Protein AF-0000000079577620 (afdb_homodimer)

Nearest PDB structures (foldseek):
  7bgn-assembly3_E  TM=6.913E-01  e=7.776E-02  Medicago truncatula
  2yxh-assembly1_B  TM=6.209E-01  e=1.239E-01  Thermotoga maritima MSB8
  7bgn-assembly2_D  TM=6.955E-01  e=3.967E-01  Medicago truncatula
  4mu6-assembly1_A  TM=2.766E-01  e=3.839E+00  Legionella pneumophila subsp. pneumophila str. Philadelphia 1
  7bgn-assembly3_E  TM=6.914E-01  e=6.878E-02  Medicago truncatula

Solvent-accessible surface area (backbone atoms only — not comparable to full-atom values): 11093 Å² total; per-residue (Å²): 85,51,69,69,56,52,49,48,56,50,46,56,36,57,64,19,50,43,62,86,70,51,44,68,44,51,29,29,49,50,27,28,53,27,23,45,54,32,35,53,46,34,68,90,28,74,82,64,55,58,64,68,58,38,40,45,24,49,22,48,28,52,52,34,48,50,53,39,29,58,71,68,71,53,53,70,54,59,34,34,54,54,41,48,54,52,47,48,68,52,44,39,50,93,62,28,46,68,48,90,62,52,61,92,67,95,86,51,69,68,58,53,48,49,54,50,46,56,35,57,66,19,50,42,62,85,71,52,45,68,45,50,29,32,49,51,26,28,52,27,24,47,54,31,34,53,48,32,69,89,28,72,83,64,54,57,63,68,58,38,41,44,23,50,22,47,28,52,51,34,49,50,52,38,30,58,68,68,70,52,55,68,54,60,37,34,54,54,40,47,54,52,49,47,68,53,46,39,51,92,62,29,44,68,48,88,63,50,60,91,67,94

Radius of gyration: 17.23 Å; Cα contacts (8 Å, |Δi|>4): 239; chains: 2; bounding box: 37×49×38 Å

Foldseek 3Di:
DDPVVLVVLVVVCVVVVVLVVDDLVSLVVQLVVLVVQLVVQCVPHVVDGDVVSNVVSVVSNVSSVSSNCVNVVHDPVVVVVVVVVVVCVLQPCVRPPPHPDGSVVD/DDPVVLVVLVVVCVVVVVVVVDDLVSLVVQLVVLVVQLVVQPVPHVVDGDVVSNVVSVVSNVSSVSSNCVNVVHDPVVVVVVVVVVVCVLQPCVRCPPHPDGSVVD

Secondary structure (DSSP, 8-state):
--HHHHHHHHHHHHHTT-GGG--HHHHHHHHHHHHHHHHHTTSS-SSS--HHHHHHHHHHHHHHHHHHHHHTT--HHHHHHHHHHHHHHHS-HHHHTT----GGG-/--HHHHHHHHHHHHHTT-GGG--HHHHHHHHHHHHHHHHHTTSS-SSS--HHHHHHHHHHHHHHHHHHHHHHT--HHHHHHHHHHHHHHHS-HHHHTT----GGG-

pLDDT: mean 97.3, std 2.42, range [87.12, 98.94]

Sequence (212 aa):
MKYETIDRIRKFTEDRNWDQFHSPANLAKSIVIEAAELLECFQWSDEEYDLQHVKEELADVLVYSQNLLDKLELDADEIINMKMSQNEAKYPVDKAKGSAAKYDQLMKYETIDRIRKFTEDRNWDQFHSPANLAKSIVIEAAELLECFQWSDEEYDLQHVKEELADVLVYSQNLLDKLELDADEIINMKMSQNEAKYPVDKAKGSAAKYDQL

InterPro domains:
  IPR025984 dCTP pyrophosphatase 1 [PF12643] (30-106)
  IPR025984 dCTP pyrophosphatase 1 [PIRSF029826] (5-105)
  IPR025984 dCTP pyrophosphatase 1 [cd11537] (6-87)
  IPR052555 dCTP Pyrophosphatase [PTHR46523] (7-105)

Organism: NCBI:txid418240

Structure (mmCIF, N/CA/C/O backbone):
data_AF-0000000079577620-model_v1
#
loop_
_entity.id
_entity.type
_entity.pdbx_description
1 polymer 'Nucleotide pyrophosphohydrolase'
#
loop_
_atom_site.group_PDB
_atom_site.id
_atom_site.type_symbol
_atom_site.label_atom_id
_atom_site.label_alt_id
_atom_site.label_comp_id
_atom_site.label_asym_id
_atom_site.label_entity_id
_atom_site.label_seq_id
_atom_site.pdbx_PDB_ins_code
_atom_site.Cartn_x
_atom_site.Cartn_y
_atom_site.Cartn_z
_atom_site.occupancy
_atom_site.B_iso_or_equiv
_atom_site.auth_seq_id
_atom_site.auth_comp_id
_atom_site.auth_asym_id
_atom_site.auth_atom_id
_atom_site.pdbx_PDB_model_num
ATOM 1 N N . MET A 1 1 ? -3.496 5.012 -11.039 1 91.62 1 MET A N 1
ATOM 2 C CA . MET A 1 1 ? -4.113 6.172 -10.398 1 91.62 1 MET A CA 1
ATOM 3 C C . MET A 1 1 ? -4.082 7.383 -11.328 1 91.62 1 MET A C 1
ATOM 5 O O . MET A 1 1 ? -3.051 7.68 -11.93 1 91.62 1 MET A O 1
ATOM 9 N N . LYS A 1 2 ? -5.195 8.008 -11.359 1 94.75 2 LYS A N 1
ATOM 10 C CA . LYS A 1 2 ? -5.324 9.203 -12.195 1 94.75 2 LYS A CA 1
ATOM 11 C C . LYS A 1 2 ? -4.633 10.398 -11.547 1 94.75 2 LYS A C 1
ATOM 13 O O . LYS A 1 2 ? -4.492 10.461 -10.328 1 94.75 2 LYS A O 1
ATOM 18 N N . TYR A 1 3 ? -4.172 11.289 -12.477 1 95.88 3 TYR A N 1
ATOM 19 C CA . TYR A 1 3 ? -3.5 12.492 -12.008 1 95.88 3 TYR A CA 1
ATOM 20 C C . TYR A 1 3 ? -4.395 13.281 -11.055 1 95.88 3 TYR A C 1
ATOM 22 O O . TYR A 1 3 ? -3.922 13.828 -10.062 1 95.88 3 TYR A O 1
ATOM 30 N N . GLU A 1 4 ? -5.676 13.375 -11.391 1 97.5 4 GLU A N 1
ATOM 31 C CA . GLU A 1 4 ? -6.625 14.125 -10.578 1 97.5 4 GLU A CA 1
ATOM 32 C C . GLU A 1 4 ? -6.703 13.562 -9.164 1 97.5 4 GLU A C 1
ATOM 34 O O . GLU A 1 4 ? -6.805 14.312 -8.188 1 97.5 4 GLU A O 1
ATOM 39 N N . THR A 1 5 ? -6.711 12.258 -9.023 1 98.31 5 THR A N 1
ATOM 40 C CA . THR A 1 5 ? -6.75 11.602 -7.719 1 98.31 5 THR A CA 1
ATOM 41 C C . THR A 1 5 ? -5.48 11.891 -6.926 1 98.31 5 THR A C 1
ATOM 43 O O . THR A 1 5 ? -5.543 12.203 -5.738 1 98.31 5 THR A O 1
ATOM 46 N N . ILE A 1 6 ? -4.301 11.836 -7.598 1 98.31 6 ILE A N 1
ATOM 47 C CA . ILE A 1 6 ? -3.021 12.125 -6.961 1 98.31 6 ILE A CA 1
ATOM 48 C C . ILE A 1 6 ? -3 13.586 -6.496 1 98.31 6 ILE A C 1
ATOM 50 O O . ILE A 1 6 ? -2.559 13.875 -5.383 1 98.31 6 ILE A O 1
ATOM 54 N N . ASP A 1 7 ? -3.488 14.461 -7.34 1 98.38 7 ASP A N 1
ATOM 55 C CA . ASP A 1 7 ? -3.533 15.875 -6.996 1 98.38 7 ASP A CA 1
ATOM 56 C C . ASP A 1 7 ? -4.422 16.125 -5.781 1 98.38 7 ASP A C 1
ATOM 58 O O . ASP A 1 7 ? -4.148 17.016 -4.977 1 98.38 7 ASP A O 1
ATOM 62 N N . ARG A 1 8 ? -5.492 15.359 -5.719 1 98.62 8 ARG A N 1
ATOM 63 C CA . ARG A 1 8 ? -6.379 15.5 -4.57 1 98.62 8 ARG A CA 1
ATOM 64 C C . ARG A 1 8 ? -5.668 15.102 -3.281 1 98.62 8 ARG A C 1
ATOM 66 O O . ARG A 1 8 ? -5.812 15.766 -2.256 1 98.62 8 ARG A O 1
ATOM 73 N N . ILE A 1 9 ? -4.926 14.047 -3.309 1 98.62 9 ILE A N 1
ATOM 74 C CA . ILE A 1 9 ? -4.148 13.609 -2.158 1 98.62 9 ILE A CA 1
ATOM 75 C C . ILE A 1 9 ? -3.154 14.695 -1.762 1 98.62 9 ILE A C 1
ATOM 77 O O . ILE A 1 9 ? -3.045 15.047 -0.584 1 98.62 9 ILE A O 1
ATOM 81 N N . ARG A 1 10 ? -2.451 15.242 -2.764 1 98.5 10 ARG A N 1
ATOM 82 C CA . ARG A 1 10 ? -1.443 16.266 -2.52 1 98.5 10 ARG A CA 1
ATOM 83 C C . ARG A 1 10 ? -2.076 17.531 -1.952 1 98.5 10 ARG A C 1
ATOM 85 O O . ARG A 1 10 ? -1.537 18.141 -1.024 1 98.5 10 ARG A O 1
ATOM 92 N N . LYS A 1 11 ? -3.188 17.906 -2.539 1 98.38 11 LYS A N 1
ATOM 93 C CA . LYS A 1 11 ? -3.889 19.094 -2.078 1 98.38 11 LYS A CA 1
ATOM 94 C C . LYS A 1 11 ? -4.363 18.938 -0.637 1 98.38 11 LYS A C 1
ATOM 96 O O . LYS A 1 11 ? -4.34 19.891 0.141 1 98.38 11 LYS A O 1
ATOM 101 N N . PHE A 1 12 ? -4.867 17.75 -0.282 1 98.38 12 PHE A N 1
ATOM 102 C CA . PHE A 1 12 ? -5.277 17.453 1.083 1 98.38 12 PHE A CA 1
ATOM 103 C C . PHE A 1 12 ? -4.137 17.703 2.061 1 98.38 12 PHE A C 1
ATOM 105 O O . PHE A 1 12 ? -4.328 18.359 3.086 1 98.38 12 PHE A O 1
ATOM 112 N N . THR A 1 13 ? -2.955 17.219 1.767 1 97.75 13 THR A N 1
ATOM 113 C CA . THR A 1 13 ? -1.762 17.391 2.588 1 97.75 13 THR A CA 1
ATOM 114 C C . THR A 1 13 ? -1.349 18.859 2.645 1 97.75 13 THR A C 1
ATOM 116 O O . THR A 1 13 ? -1.028 19.375 3.715 1 97.75 13 THR A O 1
ATOM 119 N N . GLU A 1 14 ? -1.381 19.484 1.445 1 98 14 GLU A N 1
ATOM 120 C CA . GLU A 1 14 ? -0.966 20.875 1.332 1 98 14 GLU A CA 1
ATOM 121 C C . GLU A 1 14 ? -1.885 21.797 2.135 1 98 14 GLU A C 1
ATOM 123 O O . GLU A 1 14 ? -1.413 22.641 2.9 1 98 14 GLU A O 1
ATOM 128 N N . ASP A 1 15 ? -3.178 21.625 1.993 1 98.12 15 ASP A N 1
ATOM 129 C CA . ASP A 1 15 ? -4.164 22.484 2.641 1 98.12 15 ASP A CA 1
ATOM 130 C C . ASP A 1 15 ? -4.043 22.406 4.16 1 98.12 15 ASP A C 1
ATOM 132 O O . ASP A 1 15 ? -4.328 23.391 4.859 1 98.12 15 ASP A O 1
ATOM 136 N N . ARG A 1 16 ? -3.562 21.344 4.645 1 97.75 16 ARG A N 1
ATOM 137 C CA . ARG A 1 16 ? -3.527 21.141 6.09 1 97.75 16 ARG A CA 1
ATOM 138 C C . ARG A 1 16 ? -2.105 21.266 6.629 1 97.75 16 ARG A C 1
ATOM 140 O O . ARG A 1 16 ? -1.859 21 7.809 1 97.75 16 ARG A O 1
ATOM 147 N N . ASN A 1 17 ? -1.155 21.609 5.746 1 97.38 17 ASN A N 1
ATOM 148 C CA . ASN A 1 17 ? 0.254 21.75 6.098 1 97.38 17 ASN A CA 1
ATOM 149 C C . ASN A 1 17 ? 0.783 20.5 6.805 1 97.38 17 ASN A C 1
ATOM 151 O O . ASN A 1 17 ? 1.429 20.609 7.848 1 97.38 17 ASN A O 1
ATOM 155 N N . TRP A 1 18 ? 0.488 19.391 6.266 1 96.44 18 TRP A N 1
ATOM 156 C CA . TRP A 1 18 ? 0.796 18.141 6.93 1 96.44 18 TRP A CA 1
ATOM 157 C C . TRP A 1 18 ? 2.141 17.594 6.461 1 96.44 18 TRP A C 1
ATOM 159 O O . TRP A 1 18 ? 2.697 16.672 7.082 1 96.44 18 TRP A O 1
ATOM 169 N N . ASP A 1 19 ? 2.705 18.141 5.41 1 95.31 19 ASP A N 1
ATOM 170 C CA . ASP A 1 19 ? 3.996 17.688 4.902 1 95.31 19 ASP A CA 1
ATOM 171 C C . ASP A 1 19 ? 5.059 17.734 5.996 1 95.31 19 ASP A C 1
ATOM 173 O O . ASP A 1 19 ? 5.98 16.906 6 1 95.31 19 ASP A O 1
ATOM 177 N N . GLN A 1 20 ? 4.973 18.672 6.867 1 95.06 20 GLN A N 1
ATOM 178 C CA . GLN A 1 20 ? 5.953 18.828 7.938 1 95.06 20 GLN A CA 1
ATOM 179 C C . GLN A 1 20 ? 5.969 17.594 8.852 1 95.06 20 GLN A C 1
ATOM 181 O O . GLN A 1 20 ? 6.961 17.344 9.531 1 95.06 20 GLN A O 1
ATOM 186 N N . PHE A 1 21 ? 4.863 16.781 8.891 1 94.56 21 PHE A N 1
ATOM 187 C CA . PHE A 1 21 ? 4.762 15.586 9.719 1 94.56 21 PHE A CA 1
ATOM 188 C C . PHE A 1 21 ? 5.074 14.336 8.891 1 94.56 21 PHE A C 1
ATOM 190 O O . PHE A 1 21 ? 5.086 13.227 9.422 1 94.56 21 PHE A O 1
ATOM 197 N N . HIS A 1 22 ? 5.367 14.523 7.578 1 95.88 22 HIS A N 1
ATOM 198 C CA . HIS A 1 22 ? 5.52 13.398 6.66 1 95.88 22 HIS A CA 1
ATOM 199 C C . HIS A 1 22 ? 6.992 13.141 6.352 1 95.88 22 HIS A C 1
ATOM 201 O O . HIS A 1 22 ? 7.43 13.305 5.207 1 95.88 22 HIS A O 1
ATOM 207 N N . SER A 1 23 ? 7.695 12.625 7.398 1 97.56 23 SER A N 1
ATOM 208 C CA . SER A 1 23 ? 9 12.047 7.078 1 97.56 23 SER A CA 1
ATOM 209 C C . SER A 1 23 ? 8.844 10.664 6.449 1 97.56 23 SER A C 1
ATOM 211 O O . SER A 1 23 ? 7.816 10.008 6.621 1 97.56 23 SER A O 1
ATOM 213 N N . PRO A 1 24 ? 9.875 10.234 5.762 1 98.56 24 PRO A N 1
ATOM 214 C CA . PRO A 1 24 ? 9.773 8.891 5.184 1 98.56 24 PRO A CA 1
ATOM 215 C C . PRO A 1 24 ? 9.492 7.812 6.23 1 98.56 24 PRO A C 1
ATOM 217 O O . PRO A 1 24 ? 8.648 6.938 6.016 1 98.56 24 PRO A O 1
ATOM 220 N N . ALA A 1 25 ? 10.133 7.941 7.328 1 98.56 25 ALA A N 1
ATOM 221 C CA . ALA A 1 25 ? 9.93 6.973 8.406 1 98.56 25 ALA A CA 1
ATOM 222 C C . ALA A 1 25 ? 8.508 7.035 8.938 1 98.56 25 ALA A C 1
ATOM 224 O O . ALA A 1 25 ? 7.887 5.996 9.188 1 98.56 25 ALA A O 1
ATOM 225 N N . ASN A 1 26 ? 7.961 8.227 9.109 1 98.44 26 ASN A N 1
ATOM 226 C CA . ASN A 1 26 ? 6.602 8.383 9.609 1 98.44 26 ASN A CA 1
ATOM 227 C C . ASN A 1 26 ? 5.574 7.855 8.609 1 98.44 26 ASN A C 1
ATOM 229 O O . ASN A 1 26 ? 4.566 7.266 9 1 98.44 26 ASN A O 1
ATOM 233 N N . LEU A 1 27 ? 5.832 8.102 7.379 1 98.75 27 LEU A N 1
ATOM 234 C CA . LEU A 1 27 ? 4.93 7.594 6.348 1 98.75 27 LEU A CA 1
ATOM 235 C C . LEU A 1 27 ? 4.969 6.07 6.293 1 98.75 27 LEU A C 1
ATOM 237 O O . LEU A 1 27 ? 3.932 5.426 6.117 1 98.75 27 LEU A O 1
ATOM 241 N N . ALA A 1 28 ? 6.168 5.52 6.477 1 98.88 28 ALA A N 1
ATOM 242 C CA . ALA A 1 28 ? 6.273 4.066 6.551 1 98.88 28 ALA A CA 1
ATOM 243 C C . ALA A 1 28 ? 5.484 3.52 7.738 1 98.88 28 ALA A C 1
ATOM 245 O O . ALA A 1 28 ? 4.828 2.482 7.629 1 98.88 28 ALA A O 1
ATOM 246 N N . LYS A 1 29 ? 5.535 4.172 8.859 1 98.81 29 LYS A N 1
ATOM 247 C CA . LYS A 1 29 ? 4.738 3.793 10.023 1 98.81 29 LYS A CA 1
ATOM 248 C C . LYS A 1 29 ? 3.25 3.812 9.703 1 98.81 29 LYS A C 1
ATOM 250 O O . LYS A 1 29 ? 2.52 2.883 10.055 1 98.81 29 LYS A O 1
ATOM 255 N N . SER A 1 30 ? 2.789 4.879 9.062 1 98.75 30 SER A N 1
ATOM 256 C CA . SER A 1 30 ? 1.383 5.004 8.695 1 98.75 30 SER A CA 1
ATOM 257 C C . SER A 1 30 ? 0.95 3.869 7.777 1 98.75 30 SER A C 1
ATOM 259 O O . SER A 1 30 ? -0.144 3.322 7.93 1 98.75 30 SER A O 1
ATOM 261 N N . ILE A 1 31 ? 1.837 3.531 6.828 1 98.94 31 ILE A N 1
ATOM 262 C CA . ILE A 1 31 ? 1.526 2.461 5.887 1 98.94 31 ILE A CA 1
ATOM 263 C C . ILE A 1 31 ? 1.34 1.147 6.641 1 98.94 31 ILE A C 1
ATOM 265 O O . ILE A 1 31 ? 0.369 0.423 6.406 1 98.94 31 ILE A O 1
ATOM 269 N N . VAL A 1 32 ? 2.207 0.85 7.609 1 98.81 32 VAL A N 1
ATOM 270 C CA . VAL A 1 32 ? 2.111 -0.4 8.359 1 98.81 32 VAL A CA 1
ATOM 271 C C . VAL A 1 32 ? 0.848 -0.395 9.219 1 98.81 32 VAL A C 1
ATOM 273 O O . VAL A 1 32 ? 0.151 -1.407 9.312 1 98.81 32 VAL A O 1
ATOM 276 N N . ILE A 1 33 ? 0.537 0.69 9.805 1 98.81 33 ILE A N 1
ATOM 277 C CA . ILE A 1 33 ? -0.638 0.806 10.656 1 98.81 33 ILE A CA 1
ATOM 278 C C . ILE A 1 33 ? -1.901 0.548 9.844 1 98.81 33 ILE A C 1
ATOM 280 O O . ILE A 1 33 ? -2.748 -0.257 10.234 1 98.81 33 ILE A O 1
ATOM 284 N N . GLU A 1 34 ? -2.027 1.209 8.703 1 98.88 34 GLU A N 1
ATOM 285 C CA . GLU A 1 34 ? -3.211 1.023 7.875 1 98.88 34 GLU A CA 1
ATOM 286 C C . GLU A 1 34 ? -3.268 -0.389 7.297 1 98.88 34 GLU A C 1
ATOM 288 O O . GLU A 1 34 ? -4.352 -0.945 7.109 1 98.88 34 GLU A O 1
ATOM 293 N N . ALA A 1 35 ? -2.088 -0.957 6.945 1 98.94 35 ALA A N 1
ATOM 294 C CA . ALA A 1 35 ? -2.051 -2.344 6.484 1 98.94 35 ALA A CA 1
ATOM 295 C C . ALA A 1 35 ? -2.543 -3.295 7.574 1 98.94 35 A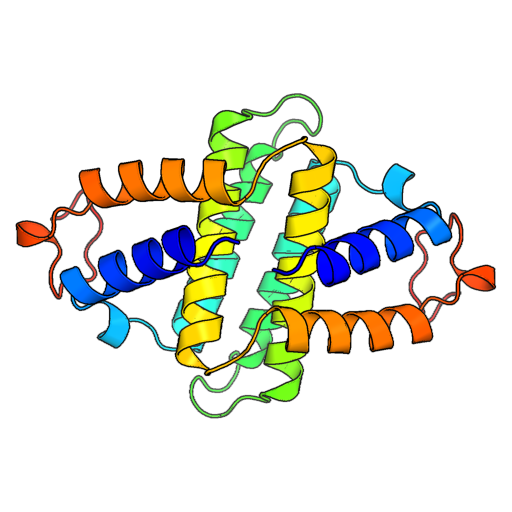LA A C 1
ATOM 297 O O . ALA A 1 35 ? -3.227 -4.277 7.281 1 98.94 35 ALA A O 1
ATOM 298 N N . ALA A 1 36 ? -2.158 -3.01 8.812 1 98.81 36 ALA A N 1
ATOM 299 C CA . ALA A 1 36 ? -2.633 -3.816 9.938 1 98.81 36 ALA A CA 1
ATOM 300 C C . ALA A 1 36 ? -4.145 -3.686 10.102 1 98.81 36 ALA A C 1
ATOM 302 O O . ALA A 1 36 ? -4.828 -4.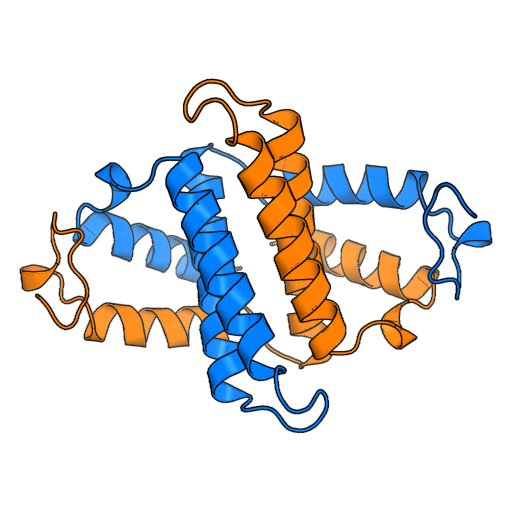664 10.414 1 98.81 36 ALA A O 1
ATOM 303 N N . GLU A 1 37 ? -4.664 -2.441 9.93 1 98.88 37 GLU A N 1
ATOM 304 C CA . GLU A 1 37 ? -6.109 -2.256 9.984 1 98.88 37 GLU A CA 1
ATOM 305 C C . GLU A 1 37 ? -6.809 -3.02 8.859 1 98.88 37 GLU A C 1
ATOM 307 O O . GLU A 1 37 ? -7.898 -3.555 9.055 1 98.88 37 GLU A O 1
ATOM 312 N N . LEU A 1 38 ? -6.215 -3.041 7.691 1 98.88 38 LEU A N 1
ATOM 313 C CA . LEU A 1 38 ? -6.727 -3.842 6.586 1 98.88 38 LEU A CA 1
ATOM 314 C C . LEU A 1 38 ? -6.785 -5.32 6.965 1 98.88 38 LEU A C 1
ATOM 316 O O . LEU A 1 38 ? -7.801 -5.98 6.738 1 98.88 38 LEU A O 1
ATOM 320 N N . LEU A 1 39 ? -5.723 -5.832 7.582 1 98.81 39 LEU A N 1
ATOM 321 C CA . LEU A 1 39 ? -5.668 -7.238 7.977 1 98.81 39 LEU A CA 1
ATOM 322 C C . LEU A 1 39 ? -6.715 -7.547 9.039 1 98.81 39 LEU A C 1
ATOM 324 O O . LEU A 1 39 ? -7.277 -8.648 9.062 1 98.81 39 LEU A O 1
ATOM 328 N N . GLU A 1 40 ? -6.926 -6.598 9.883 1 98.75 40 GLU A N 1
ATOM 329 C CA . GLU A 1 40 ? -7.902 -6.758 10.961 1 98.75 40 GLU A CA 1
ATOM 330 C C . GLU A 1 40 ? -9.281 -7.094 10.398 1 98.75 40 GLU A C 1
ATOM 332 O O . GLU A 1 40 ? -10.07 -7.781 11.055 1 98.75 40 GLU A O 1
ATOM 337 N N . CYS A 1 41 ? -9.617 -6.652 9.188 1 98.5 41 CYS A N 1
ATOM 338 C CA . CYS A 1 41 ? -10.898 -6.926 8.547 1 98.5 41 CYS A CA 1
ATOM 339 C C . CYS A 1 41 ? -11.117 -8.422 8.375 1 98.5 41 CYS A C 1
ATOM 341 O O . CYS A 1 41 ? -12.25 -8.875 8.234 1 98.5 41 CYS A O 1
ATOM 343 N N . PHE A 1 42 ? -9.984 -9.188 8.445 1 98.56 42 PHE A N 1
ATOM 344 C CA . PHE A 1 42 ? -10.047 -10.617 8.203 1 98.56 42 PHE A CA 1
ATOM 345 C C . PHE A 1 42 ? -9.703 -11.398 9.469 1 98.56 42 PHE A C 1
ATOM 347 O O . PHE A 1 42 ? -9.414 -12.594 9.414 1 98.56 42 PHE A O 1
ATOM 354 N N . GLN A 1 43 ? -9.664 -10.719 10.57 1 97.62 43 GLN A N 1
ATOM 355 C CA . GLN A 1 43 ? -9.203 -11.289 11.836 1 97.62 43 GLN A CA 1
ATOM 356 C C . GLN A 1 43 ? -10.031 -12.508 12.219 1 97.62 43 GLN A C 1
ATOM 358 O O . GLN A 1 43 ? -9.484 -13.531 12.648 1 97.62 43 GLN A O 1
ATOM 363 N N . TRP A 1 44 ? -11.383 -12.469 11.984 1 96.69 44 TRP A N 1
ATOM 364 C CA . TRP A 1 44 ? -12.266 -13.5 12.516 1 96.69 44 TRP A CA 1
ATOM 365 C C . TRP A 1 44 ? -12.727 -14.438 11.406 1 96.69 44 TRP A C 1
ATOM 367 O O . TRP A 1 44 ? -13.125 -15.578 11.672 1 96.69 44 TRP A O 1
ATOM 377 N N . SER A 1 45 ? -12.703 -13.992 10.203 1 97.31 45 SER A N 1
ATOM 378 C CA . SER A 1 45 ? -13.078 -14.805 9.047 1 97.31 45 SER A CA 1
ATOM 379 C C . SER A 1 45 ? -12.375 -14.336 7.781 1 97.31 45 SER A C 1
ATOM 381 O O . SER A 1 45 ? -12.336 -13.133 7.496 1 97.31 45 SER A O 1
ATOM 383 N N . ASP A 1 46 ? -11.906 -15.281 7.059 1 96.75 46 ASP A N 1
ATOM 384 C CA . ASP A 1 46 ? -11.281 -14.961 5.781 1 96.75 46 ASP A CA 1
ATOM 385 C C . ASP A 1 46 ? -12.328 -14.766 4.691 1 96.75 46 ASP A C 1
ATOM 387 O O . ASP A 1 46 ? -12.031 -14.203 3.631 1 96.75 46 ASP A O 1
ATOM 391 N N . GLU A 1 47 ? -13.508 -15.203 4.973 1 95 47 GLU A N 1
ATOM 392 C CA . GLU A 1 47 ? -14.531 -15.227 3.934 1 95 47 GLU A CA 1
ATOM 393 C C . GLU A 1 47 ? -15.633 -14.211 4.219 1 95 47 GLU A C 1
ATOM 395 O O . GLU A 1 47 ? -16.297 -13.719 3.297 1 95 47 GLU A O 1
ATOM 400 N N . GLU A 1 48 ? -15.844 -14.016 5.477 1 96.69 48 GLU A N 1
ATOM 401 C CA . GLU A 1 48 ? -16.828 -13.031 5.898 1 96.69 48 GLU A CA 1
ATOM 402 C C . GLU A 1 48 ? -16.172 -11.773 6.449 1 96.69 48 GLU A C 1
ATOM 404 O O . GLU A 1 48 ? -15.727 -11.75 7.602 1 96.69 48 GLU A O 1
ATOM 409 N N . TYR A 1 49 ? -16.062 -10.805 5.645 1 97.31 49 TYR A N 1
ATOM 410 C CA . TYR A 1 49 ? -15.438 -9.555 6.051 1 97.31 49 TYR A CA 1
ATOM 411 C C . TYR A 1 49 ? -16.266 -8.359 5.594 1 97.31 49 TYR A C 1
ATOM 413 O O . TYR A 1 49 ? -17.109 -8.484 4.715 1 97.31 49 TYR A O 1
ATOM 421 N N . ASP A 1 50 ? -16.109 -7.258 6.285 1 97.69 50 ASP A N 1
ATOM 422 C CA . ASP A 1 50 ? -16.75 -5.992 5.93 1 97.69 50 ASP A CA 1
ATOM 423 C C . ASP A 1 50 ? -16.047 -5.336 4.746 1 97.69 50 ASP A C 1
ATOM 425 O O . ASP A 1 50 ? -15.039 -4.641 4.918 1 97.69 50 ASP A O 1
ATOM 429 N N . LEU A 1 51 ? -16.656 -5.449 3.59 1 98.19 51 LEU A N 1
ATOM 430 C CA . LEU A 1 51 ? -16.031 -4.965 2.357 1 98.19 51 LEU A CA 1
ATOM 431 C C . LEU A 1 51 ? -15.812 -3.459 2.418 1 98.19 51 LEU A C 1
ATOM 433 O O . LEU A 1 51 ? -14.812 -2.953 1.89 1 98.19 51 LEU A O 1
ATOM 437 N N . GLN A 1 52 ? -16.734 -2.77 2.994 1 98.56 52 GLN A N 1
ATOM 438 C CA . GLN A 1 52 ? -16.578 -1.323 3.115 1 98.56 52 GLN A CA 1
ATOM 439 C C . GLN A 1 52 ? -15.328 -0.974 3.93 1 98.56 52 GLN A C 1
ATOM 441 O O . GLN A 1 52 ? -14.57 -0.072 3.561 1 98.56 52 GLN A O 1
ATOM 446 N N . HIS A 1 53 ? -15.117 -1.628 4.992 1 98.62 53 HIS A N 1
ATOM 447 C CA . HIS A 1 53 ? -13.938 -1.367 5.816 1 98.62 53 HIS A CA 1
ATOM 448 C C . HIS A 1 53 ? -12.656 -1.764 5.09 1 98.62 53 HIS A C 1
ATOM 450 O O . HIS A 1 53 ? -11.633 -1.093 5.223 1 98.62 53 HIS A O 1
ATOM 456 N N . VAL A 1 54 ? -12.719 -2.824 4.293 1 98.88 54 VAL A N 1
ATOM 457 C CA . VAL A 1 54 ? -11.578 -3.232 3.473 1 98.88 54 VAL A CA 1
ATOM 458 C C . VAL A 1 54 ? -11.234 -2.121 2.486 1 98.88 54 VAL A C 1
ATOM 460 O O . VAL A 1 54 ? -10.062 -1.76 2.336 1 98.88 54 VAL A O 1
ATOM 463 N N . LYS A 1 55 ? -12.266 -1.599 1.855 1 98.88 55 LYS A N 1
ATOM 464 C CA . LYS A 1 55 ? -12.055 -0.506 0.91 1 98.88 55 LYS A CA 1
ATOM 465 C C . LYS A 1 55 ? -11.383 0.686 1.586 1 98.88 55 LYS A C 1
ATOM 467 O O . LYS A 1 55 ? -10.445 1.271 1.039 1 98.88 55 LYS A O 1
ATOM 472 N N . GLU A 1 56 ? -11.852 0.986 2.764 1 98.88 56 GLU A N 1
ATOM 473 C CA . GLU A 1 56 ? -11.344 2.148 3.49 1 98.88 56 GLU A CA 1
ATOM 474 C C . GLU A 1 56 ? -9.875 1.975 3.865 1 98.88 56 GLU A C 1
ATOM 476 O O . GLU A 1 56 ? -9.062 2.875 3.645 1 98.88 56 GLU A O 1
ATOM 481 N N . GLU A 1 57 ? -9.539 0.857 4.414 1 98.94 57 GLU A N 1
ATOM 482 C CA . GLU A 1 57 ? -8.172 0.64 4.879 1 98.94 57 GLU A CA 1
ATOM 483 C C . GLU A 1 57 ? -7.215 0.474 3.705 1 98.94 57 GLU A C 1
ATOM 485 O O . GLU A 1 57 ? -6.059 0.902 3.775 1 98.94 57 GLU A O 1
ATOM 490 N N . LEU A 1 58 ? -7.688 -0.199 2.621 1 98.94 58 LEU A N 1
ATOM 491 C CA . LEU A 1 58 ? -6.859 -0.316 1.427 1 98.94 58 LEU A CA 1
ATOM 492 C C . LEU A 1 58 ? -6.598 1.054 0.81 1 98.94 58 LEU A C 1
ATOM 494 O O . LEU A 1 58 ? -5.48 1.339 0.371 1 98.94 58 LEU A O 1
ATOM 498 N N . ALA A 1 59 ? -7.621 1.882 0.776 1 98.94 59 ALA A N 1
ATOM 499 C CA . ALA A 1 59 ? -7.453 3.25 0.296 1 98.94 59 ALA A CA 1
ATOM 500 C C . ALA A 1 59 ? -6.414 3.998 1.125 1 98.94 59 ALA A C 1
ATOM 502 O O . ALA A 1 59 ? -5.57 4.711 0.577 1 98.94 59 ALA A O 1
ATOM 503 N N . ASP A 1 60 ? -6.43 3.812 2.455 1 98.94 60 ASP A N 1
ATOM 504 C CA . ASP A 1 60 ? -5.469 4.48 3.326 1 98.94 60 ASP A CA 1
ATOM 505 C C . ASP A 1 60 ? -4.043 4.012 3.039 1 98.94 60 ASP A C 1
ATOM 507 O O . ASP A 1 60 ? -3.107 4.812 3.027 1 98.94 60 ASP A O 1
ATOM 511 N N . VAL A 1 61 ? -3.881 2.711 2.814 1 98.94 61 VAL A N 1
ATOM 512 C CA . VAL A 1 61 ? -2.57 2.18 2.449 1 98.94 61 VAL A CA 1
ATOM 513 C C . VAL A 1 61 ? -2.07 2.865 1.18 1 98.94 61 VAL A C 1
ATOM 515 O O . VAL A 1 61 ? -0.917 3.297 1.114 1 98.94 61 VAL A O 1
ATOM 518 N N . LEU A 1 62 ? -2.918 3.012 0.199 1 98.94 62 LEU A N 1
ATOM 519 C CA . LEU A 1 62 ? -2.543 3.584 -1.09 1 98.94 62 LEU A CA 1
ATOM 520 C C . LEU A 1 62 ? -2.26 5.078 -0.96 1 98.94 62 LEU A C 1
ATOM 522 O O . LEU A 1 62 ? -1.327 5.59 -1.581 1 98.94 62 LEU A O 1
ATOM 526 N N . VAL A 1 63 ? -3.021 5.777 -0.142 1 98.88 63 VAL A N 1
ATOM 527 C CA . VAL A 1 63 ? -2.838 7.215 0.058 1 98.88 63 VAL A CA 1
ATOM 528 C C . VAL A 1 63 ? -1.486 7.477 0.719 1 98.88 63 VAL A C 1
ATOM 530 O O . VAL A 1 63 ? -0.708 8.305 0.246 1 98.88 63 VAL A O 1
ATOM 533 N N . TYR A 1 64 ? -1.159 6.734 1.778 1 98.88 64 TYR A N 1
ATOM 534 C CA . TYR A 1 64 ? 0.117 6.945 2.453 1 98.88 64 TYR A CA 1
ATOM 535 C C . TYR A 1 64 ? 1.279 6.508 1.568 1 98.88 64 TYR A C 1
ATOM 537 O O . TYR A 1 64 ? 2.361 7.098 1.618 1 98.88 64 TYR A O 1
ATOM 545 N N . SER A 1 65 ? 1.051 5.453 0.742 1 98.94 65 SER A N 1
ATOM 546 C CA . SER A 1 65 ? 2.078 5.066 -0.22 1 98.94 65 SER A CA 1
ATOM 547 C C . SER A 1 65 ? 2.348 6.188 -1.218 1 98.94 65 SER A C 1
ATOM 549 O O . SER A 1 65 ? 3.502 6.457 -1.56 1 98.94 65 SER A O 1
ATOM 551 N N . GLN A 1 66 ? 1.304 6.828 -1.654 1 98.81 66 GLN A N 1
ATOM 552 C CA . GLN A 1 66 ? 1.465 7.957 -2.564 1 98.81 66 GLN A CA 1
ATOM 553 C C . GLN A 1 66 ? 2.211 9.102 -1.891 1 98.81 66 GLN A C 1
ATOM 555 O O . GLN A 1 66 ? 3.059 9.75 -2.512 1 98.81 66 GLN A O 1
ATOM 560 N N . ASN A 1 67 ? 1.894 9.391 -0.622 1 98.75 67 ASN A N 1
ATOM 561 C CA . ASN A 1 67 ? 2.607 10.422 0.125 1 98.75 67 ASN A CA 1
ATOM 562 C C . ASN A 1 67 ? 4.098 10.109 0.225 1 98.75 67 ASN A C 1
ATOM 564 O O . ASN A 1 67 ? 4.934 11.008 0.104 1 98.75 67 ASN A O 1
ATOM 568 N N . LEU A 1 68 ? 4.414 8.852 0.427 1 98.88 68 LEU A N 1
ATOM 569 C CA . LEU A 1 68 ? 5.812 8.453 0.537 1 98.88 68 LEU A CA 1
ATOM 570 C C . LEU A 1 68 ? 6.523 8.594 -0.806 1 98.88 68 LEU A C 1
ATOM 572 O O . LEU A 1 68 ? 7.668 9.055 -0.863 1 98.88 68 LEU A O 1
ATOM 576 N N . LEU A 1 69 ? 5.855 8.156 -1.908 1 98.75 69 LEU A N 1
ATOM 577 C CA . LEU A 1 69 ? 6.402 8.352 -3.246 1 98.75 69 LEU A CA 1
ATOM 578 C C . LEU A 1 69 ? 6.754 9.82 -3.475 1 98.75 69 LEU A C 1
ATOM 580 O O . LEU A 1 69 ? 7.848 10.133 -3.951 1 98.75 69 LEU A O 1
ATOM 584 N N . ASP A 1 70 ? 5.871 10.656 -3.082 1 98.44 70 ASP A N 1
ATOM 585 C CA . ASP A 1 70 ? 6.086 12.094 -3.268 1 98.44 70 ASP A CA 1
ATOM 586 C C . ASP A 1 70 ? 7.25 12.586 -2.412 1 98.44 70 ASP A C 1
ATOM 588 O O . ASP A 1 70 ? 8.102 13.344 -2.891 1 98.44 70 ASP A O 1
ATOM 592 N N . LYS A 1 71 ? 7.273 12.125 -1.179 1 98.44 71 LYS A N 1
ATOM 593 C CA . LYS A 1 71 ? 8.297 12.578 -0.236 1 98.44 71 LYS A CA 1
ATOM 594 C C . LYS A 1 71 ? 9.695 12.203 -0.721 1 98.44 71 LYS A C 1
ATOM 596 O O . LYS A 1 71 ? 10.641 12.961 -0.534 1 98.44 71 LYS A O 1
ATOM 601 N N . LEU A 1 72 ? 9.766 11.086 -1.371 1 98.5 72 LEU A N 1
ATOM 602 C CA . LEU A 1 72 ? 11.055 10.562 -1.8 1 98.5 72 LEU A CA 1
ATOM 603 C C . LEU A 1 72 ? 11.289 10.836 -3.281 1 98.5 72 LEU A C 1
ATOM 605 O O . LEU A 1 72 ? 12.289 10.398 -3.848 1 98.5 72 LEU A O 1
ATOM 609 N N . GLU A 1 73 ? 10.32 11.461 -3.945 1 98.25 73 GLU A N 1
ATOM 610 C CA . GLU A 1 73 ? 10.383 11.797 -5.363 1 98.25 73 GLU A CA 1
ATOM 611 C C . GLU A 1 73 ? 10.57 10.547 -6.219 1 98.25 73 GLU A C 1
ATOM 613 O O . GLU A 1 73 ? 11.461 10.5 -7.074 1 98.25 73 GLU A O 1
ATOM 618 N N . LEU A 1 74 ? 9.758 9.617 -5.918 1 98.62 74 LEU A N 1
ATOM 619 C CA . LEU A 1 74 ? 9.773 8.359 -6.652 1 98.62 74 LEU A CA 1
ATOM 620 C C . LEU A 1 74 ? 8.57 8.258 -7.586 1 98.62 74 LEU A C 1
ATOM 622 O O . LEU A 1 74 ? 7.531 8.867 -7.336 1 98.62 74 LEU A O 1
ATOM 626 N N . ASP A 1 75 ? 8.766 7.547 -8.648 1 98.31 75 ASP A N 1
ATOM 627 C CA . ASP A 1 75 ? 7.703 7.211 -9.586 1 98.31 75 ASP A CA 1
ATOM 628 C C . ASP A 1 75 ? 7.215 5.781 -9.375 1 98.31 75 ASP A C 1
ATOM 630 O O . ASP A 1 75 ? 8.008 4.836 -9.414 1 98.31 75 ASP A O 1
ATOM 634 N N . ALA A 1 76 ? 5.945 5.641 -9.188 1 98.44 76 ALA A N 1
ATOM 635 C CA . ALA A 1 76 ? 5.367 4.34 -8.859 1 98.44 76 ALA A CA 1
ATOM 636 C C . ALA A 1 76 ? 5.656 3.318 -9.961 1 98.44 76 ALA A C 1
ATOM 638 O O . ALA A 1 76 ? 6.035 2.18 -9.672 1 98.44 76 ALA A O 1
ATOM 639 N N . ASP A 1 77 ? 5.449 3.709 -11.234 1 98.69 77 ASP A N 1
ATOM 640 C CA . ASP A 1 77 ? 5.672 2.777 -12.336 1 98.69 77 ASP A CA 1
ATOM 641 C C . ASP A 1 77 ? 7.129 2.326 -12.391 1 98.69 77 ASP A C 1
ATOM 643 O O . ASP A 1 77 ? 7.414 1.154 -12.641 1 98.69 77 ASP A O 1
ATOM 647 N N . GLU A 1 78 ? 8.016 3.248 -12.133 1 98.69 78 GLU A N 1
ATOM 648 C CA . GLU A 1 78 ? 9.438 2.926 -12.188 1 98.69 78 GLU A CA 1
ATOM 649 C C . GLU A 1 78 ? 9.812 1.912 -11.109 1 98.69 78 GLU A C 1
ATOM 651 O O . GLU A 1 78 ? 10.461 0.905 -11.398 1 98.69 78 GLU A O 1
ATOM 656 N N . ILE A 1 79 ? 9.359 2.123 -9.883 1 98.75 79 ILE A N 1
ATOM 657 C CA . ILE A 1 79 ? 9.812 1.238 -8.812 1 98.75 79 ILE A CA 1
ATOM 658 C C . ILE A 1 79 ? 9.102 -0.107 -8.922 1 98.75 79 ILE A C 1
ATOM 660 O O . ILE A 1 79 ? 9.672 -1.15 -8.609 1 98.75 79 ILE A O 1
ATOM 664 N N . ILE A 1 80 ? 7.879 -0.132 -9.398 1 98.81 80 ILE A N 1
ATOM 665 C CA . ILE A 1 80 ? 7.145 -1.38 -9.57 1 98.81 80 ILE A CA 1
ATOM 666 C C . ILE A 1 80 ? 7.785 -2.205 -10.688 1 98.81 80 ILE A C 1
ATOM 668 O O . ILE A 1 80 ? 8.023 -3.404 -10.523 1 98.81 80 ILE A O 1
ATOM 672 N N . ASN A 1 81 ? 8.094 -1.547 -11.812 1 98.75 81 ASN A N 1
ATOM 673 C CA . ASN A 1 81 ? 8.711 -2.283 -12.906 1 98.75 81 ASN A CA 1
ATOM 674 C C . ASN A 1 81 ? 10.086 -2.816 -12.523 1 98.75 81 ASN A C 1
ATOM 676 O O . ASN A 1 81 ? 10.469 -3.912 -12.93 1 98.75 81 ASN A O 1
ATOM 680 N N . MET A 1 82 ? 10.812 -2.021 -11.742 1 98.75 82 MET A N 1
ATOM 681 C CA . MET A 1 82 ? 12.078 -2.504 -11.188 1 98.75 82 MET A CA 1
ATOM 682 C C . MET A 1 82 ? 11.859 -3.758 -10.352 1 98.75 82 MET A C 1
ATOM 684 O O . MET A 1 82 ? 12.547 -4.762 -10.531 1 98.75 82 MET A O 1
ATOM 688 N N . LYS A 1 83 ? 10.906 -3.734 -9.477 1 98.69 83 LYS A N 1
ATOM 689 C CA . LYS A 1 83 ? 10.633 -4.859 -8.586 1 98.69 83 LYS A CA 1
ATOM 690 C C . LYS A 1 83 ? 10.109 -6.062 -9.367 1 98.69 83 LYS A C 1
ATOM 692 O O . LYS A 1 83 ? 10.43 -7.207 -9.047 1 98.69 83 LYS A O 1
ATOM 697 N N . MET A 1 84 ? 9.289 -5.805 -10.352 1 98.5 84 MET A N 1
ATOM 698 C CA . MET A 1 84 ? 8.758 -6.879 -11.18 1 98.5 84 MET A CA 1
ATOM 699 C C . MET A 1 84 ? 9.883 -7.617 -11.906 1 98.5 84 MET A C 1
ATOM 701 O O . MET A 1 84 ? 9.852 -8.844 -12.031 1 98.5 84 MET A O 1
ATOM 705 N N . SER A 1 85 ? 10.82 -6.879 -12.438 1 98.62 85 SER A N 1
ATOM 706 C CA . SER A 1 85 ? 11.977 -7.516 -13.055 1 98.62 85 SER A CA 1
ATOM 707 C C . SER A 1 85 ? 12.703 -8.43 -12.07 1 98.62 85 SER A C 1
ATOM 709 O O . SER A 1 85 ? 13.109 -9.539 -12.422 1 98.62 85 SER A O 1
ATOM 711 N N . GLN A 1 86 ? 12.867 -7.965 -10.867 1 98.38 86 GLN A N 1
ATOM 712 C CA . GLN A 1 86 ? 13.5 -8.773 -9.828 1 98.38 86 GLN A CA 1
ATOM 713 C C . GLN A 1 86 ? 12.68 -10.023 -9.523 1 98.38 86 GLN A C 1
ATOM 715 O O . GLN A 1 86 ? 13.234 -11.117 -9.398 1 98.38 86 GLN A O 1
ATOM 720 N N . ASN A 1 87 ? 11.352 -9.859 -9.398 1 97.75 87 ASN A N 1
ATOM 721 C CA . ASN A 1 87 ? 10.461 -10.977 -9.094 1 97.75 87 ASN A CA 1
ATOM 722 C C . ASN A 1 87 ? 10.445 -12.008 -10.219 1 97.75 87 ASN A C 1
ATOM 724 O O . ASN A 1 87 ? 10.398 -13.211 -9.961 1 97.75 87 ASN A O 1
ATOM 728 N N . GLU A 1 88 ? 10.414 -11.508 -11.422 1 97.56 88 GLU A N 1
ATOM 729 C CA . GLU A 1 88 ? 10.438 -12.406 -12.57 1 97.56 88 GLU A CA 1
ATOM 730 C C . GLU A 1 88 ? 11.711 -13.242 -12.602 1 97.56 88 GLU A C 1
ATOM 732 O O . GLU A 1 88 ? 11.688 -14.414 -12.969 1 97.56 88 GLU A O 1
ATOM 737 N N . ALA A 1 89 ? 12.82 -12.625 -12.234 1 97.38 89 ALA A N 1
ATOM 738 C C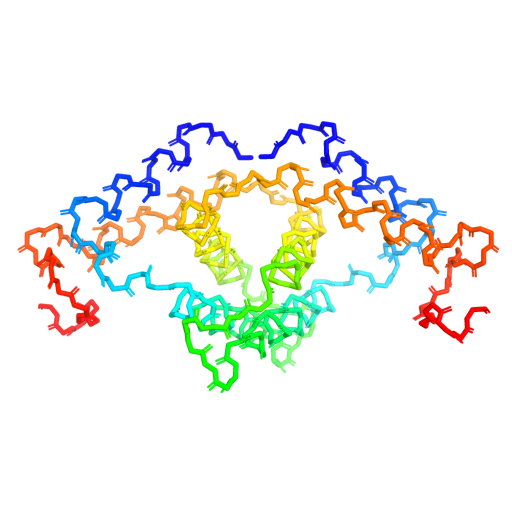A . ALA A 1 89 ? 14.094 -13.344 -12.18 1 97.38 89 ALA A CA 1
ATOM 739 C C . ALA A 1 89 ? 14.094 -14.367 -11.047 1 97.38 89 ALA A C 1
ATOM 741 O O . ALA A 1 89 ? 14.625 -15.469 -11.203 1 97.38 89 ALA A O 1
ATOM 742 N N . LYS A 1 90 ? 13.539 -14.031 -9.906 1 96.62 90 LYS A N 1
ATOM 743 C CA . LYS A 1 90 ? 13.516 -14.891 -8.719 1 96.62 90 LYS A CA 1
ATOM 744 C C . LYS A 1 90 ? 12.531 -16.047 -8.898 1 96.62 90 LYS A C 1
ATOM 746 O O . LYS A 1 90 ? 12.742 -17.125 -8.359 1 96.62 90 LYS A O 1
ATOM 751 N N . TYR A 1 91 ? 11.438 -15.75 -9.648 1 96.94 91 TYR A N 1
ATOM 752 C CA . TYR A 1 91 ? 10.367 -16.719 -9.805 1 96.94 91 TYR A CA 1
ATOM 753 C C . TYR A 1 91 ? 10.117 -17.031 -11.273 1 96.94 91 TYR A C 1
ATOM 755 O O . TYR A 1 91 ? 9.039 -16.75 -11.805 1 96.94 91 TYR A O 1
ATOM 763 N N . PRO A 1 92 ? 11.078 -17.734 -11.852 1 96.75 92 PRO A N 1
ATOM 764 C CA . PRO A 1 92 ? 10.852 -18.141 -13.242 1 96.75 92 PRO A CA 1
ATOM 765 C C . PRO A 1 92 ? 9.602 -19 -13.406 1 96.75 92 PRO A C 1
ATOM 767 O O . PRO A 1 92 ? 9.297 -19.828 -12.547 1 96.75 92 PRO A O 1
ATOM 770 N N . VAL A 1 93 ? 8.922 -18.75 -14.5 1 96.38 93 VAL A N 1
ATOM 771 C CA . VAL A 1 93 ? 7.629 -19.375 -14.727 1 96.38 93 VAL A CA 1
ATOM 772 C C . VAL A 1 93 ? 7.77 -20.891 -14.633 1 96.38 93 VAL A C 1
ATOM 774 O O . VAL A 1 93 ? 6.965 -21.562 -13.977 1 96.38 93 VAL A O 1
ATOM 777 N N . ASP A 1 94 ? 8.742 -21.422 -15.234 1 95.56 94 ASP A N 1
ATOM 778 C CA . ASP A 1 94 ? 8.914 -22.875 -15.344 1 95.56 94 ASP A CA 1
ATOM 779 C C . ASP A 1 94 ? 9.125 -23.5 -13.969 1 95.56 94 ASP A C 1
ATOM 781 O O . ASP A 1 94 ? 8.828 -24.688 -13.773 1 95.56 94 ASP A O 1
ATOM 785 N N . LYS A 1 95 ? 9.531 -22.719 -13.008 1 95.5 95 LYS A N 1
ATOM 786 C CA . LYS A 1 95 ? 9.812 -23.266 -11.68 1 95.5 95 LYS A CA 1
ATOM 787 C C . LYS A 1 95 ? 8.711 -22.891 -10.695 1 95.5 95 LYS A C 1
ATOM 789 O O . LYS A 1 95 ? 8.453 -23.625 -9.734 1 95.5 95 LYS A O 1
ATOM 794 N N . ALA A 1 96 ? 8.086 -21.781 -10.938 1 94.75 96 ALA A N 1
ATOM 795 C CA . ALA A 1 96 ? 7.219 -21.188 -9.914 1 94.75 96 ALA A CA 1
ATOM 796 C C . ALA A 1 96 ? 5.75 -21.453 -10.219 1 94.75 96 ALA A C 1
ATOM 798 O O . ALA A 1 96 ? 4.883 -21.266 -9.359 1 94.75 96 ALA A O 1
ATOM 799 N N . LYS A 1 97 ? 5.469 -21.906 -11.391 1 95.44 97 LYS A N 1
ATOM 800 C CA . LYS A 1 97 ? 4.07 -22.047 -11.789 1 95.44 97 LYS A CA 1
ATOM 801 C C . LYS A 1 97 ? 3.332 -23 -10.844 1 95.44 97 LYS A C 1
ATOM 803 O O . LYS A 1 97 ? 3.75 -24.141 -10.648 1 95.44 97 LYS A O 1
ATOM 808 N N . GLY A 1 98 ? 2.352 -22.484 -10.258 1 94.31 98 GLY A N 1
ATOM 809 C CA . GLY A 1 98 ? 1.498 -23.281 -9.391 1 94.31 98 GLY A CA 1
ATOM 810 C C . GLY A 1 98 ? 2.143 -23.609 -8.055 1 94.31 98 GLY A C 1
ATOM 811 O O . GLY A 1 98 ? 1.651 -24.469 -7.32 1 94.31 98 GLY A O 1
ATOM 812 N N . SER A 1 99 ? 3.234 -22.969 -7.805 1 92.75 99 SER A N 1
ATOM 813 C CA . SER A 1 99 ? 3.951 -23.25 -6.566 1 92.75 99 SER A CA 1
ATOM 814 C C . SER A 1 99 ? 3.975 -22.031 -5.648 1 92.75 99 SER A C 1
ATOM 816 O O . SER A 1 99 ? 4.227 -20.906 -6.102 1 92.75 99 SER A O 1
ATOM 818 N N . ALA A 1 100 ? 3.715 -22.25 -4.324 1 89.81 100 ALA A N 1
ATOM 819 C CA . ALA A 1 100 ? 3.773 -21.172 -3.34 1 89.81 100 ALA A CA 1
ATOM 820 C C . ALA A 1 100 ? 5.145 -21.109 -2.676 1 89.81 100 ALA A C 1
ATOM 822 O O . ALA A 1 100 ? 5.359 -20.328 -1.752 1 89.81 100 ALA A O 1
ATOM 823 N N . ALA A 1 101 ? 6.012 -21.891 -3.168 1 90.25 101 ALA A N 1
ATOM 824 C CA . ALA A 1 101 ? 7.336 -21.953 -2.561 1 90.25 101 ALA A CA 1
ATOM 825 C C . ALA A 1 101 ? 8.109 -20.656 -2.766 1 90.25 101 ALA A C 1
ATOM 827 O O . ALA A 1 101 ? 7.938 -19.984 -3.783 1 90.25 101 ALA A O 1
ATOM 828 N N . LYS A 1 102 ? 9 -20.453 -1.761 1 90.88 102 LYS A N 1
ATOM 829 C CA . LYS A 1 102 ? 9.914 -19.312 -1.902 1 90.88 102 LYS A CA 1
ATOM 830 C C . LYS A 1 102 ? 10.969 -19.594 -2.967 1 90.88 102 LYS A C 1
ATOM 832 O O . LYS A 1 102 ? 11.305 -20.75 -3.232 1 90.88 102 LYS A O 1
ATOM 837 N N . TYR A 1 103 ? 11.406 -18.438 -3.477 1 90.81 103 TYR A N 1
ATOM 838 C CA . TYR A 1 103 ? 12.305 -18.516 -4.621 1 90.81 103 TYR A CA 1
ATOM 839 C C . TYR A 1 103 ? 13.516 -19.375 -4.301 1 90.81 103 TYR A C 1
ATOM 841 O O . TYR A 1 103 ? 14.094 -20 -5.195 1 90.81 103 TYR A O 1
ATOM 849 N N . ASP A 1 104 ? 13.938 -19.406 -3.061 1 90.06 104 ASP A N 1
ATOM 850 C CA . ASP A 1 104 ? 15.133 -20.172 -2.711 1 90.06 104 ASP A CA 1
ATOM 851 C C . ASP A 1 104 ? 14.805 -21.641 -2.475 1 90.06 104 ASP A C 1
ATOM 853 O O . ASP A 1 104 ? 15.688 -22.438 -2.188 1 90.06 104 ASP A O 1
ATOM 857 N N . GLN A 1 105 ? 13.625 -21.953 -2.631 1 91.06 105 GLN A N 1
ATOM 858 C CA . GLN A 1 105 ? 13.18 -23.328 -2.461 1 91.06 105 GLN A CA 1
ATOM 859 C C . GLN A 1 105 ? 12.555 -23.859 -3.744 1 91.06 105 GLN A C 1
ATOM 861 O O . GLN A 1 105 ? 11.898 -24.906 -3.734 1 91.06 105 GLN A O 1
ATOM 866 N N . LEU A 1 106 ? 12.656 -23.172 -4.797 1 87.12 106 LEU A N 1
ATOM 867 C CA . LEU A 1 106 ? 12.094 -23.594 -6.078 1 87.12 106 LEU A CA 1
ATOM 868 C C . LEU A 1 106 ? 13.031 -24.547 -6.801 1 87.12 106 LEU A C 1
ATOM 870 O O . LEU A 1 106 ? 14.242 -24.5 -6.605 1 87.12 106 LEU A O 1
ATOM 874 N N . MET B 1 1 ? -0.759 4.695 -11.656 1 91.56 1 MET B N 1
ATOM 875 C CA . MET B 1 1 ? -0.121 3.555 -12.305 1 91.56 1 MET B CA 1
ATOM 876 C C . MET B 1 1 ? -0.631 3.383 -13.734 1 91.56 1 MET B C 1
ATOM 878 O O . MET B 1 1 ? -1.836 3.461 -13.977 1 91.56 1 MET B O 1
ATOM 882 N N . LYS B 1 2 ? 0.303 3.152 -14.57 1 94.81 2 LYS B N 1
ATOM 883 C CA . LYS B 1 2 ? -0.028 2.949 -15.977 1 94.81 2 LYS B CA 1
ATOM 884 C C . LYS B 1 2 ? -0.635 1.566 -16.203 1 94.81 2 LYS B C 1
ATOM 886 O O . LYS B 1 2 ? -0.371 0.634 -15.445 1 94.81 2 LYS B O 1
ATOM 891 N N . TYR B 1 3 ? -1.492 1.538 -17.266 1 95.94 3 TYR B N 1
ATOM 892 C CA . TYR B 1 3 ? -2.139 0.277 -17.609 1 95.94 3 TYR B CA 1
ATOM 893 C C . TYR B 1 3 ? -1.105 -0.809 -17.875 1 95.94 3 TYR B C 1
ATOM 895 O O . TYR B 1 3 ? -1.293 -1.965 -17.5 1 95.94 3 TYR B O 1
ATOM 903 N N . GLU B 1 4 ? -0.031 -0.442 -18.578 1 97.5 4 GLU B N 1
ATOM 904 C CA . GLU B 1 4 ? 1.017 -1.399 -18.922 1 97.5 4 GLU B CA 1
ATOM 905 C C . GLU B 1 4 ? 1.639 -2.008 -17.672 1 97.5 4 GLU B C 1
ATOM 907 O O . GLU B 1 4 ? 1.939 -3.203 -17.641 1 97.5 4 GLU B O 1
ATOM 912 N N . THR B 1 5 ? 1.89 -1.208 -16.656 1 98.31 5 THR B N 1
ATOM 913 C CA . THR B 1 5 ? 2.453 -1.676 -15.398 1 98.31 5 THR B CA 1
ATOM 914 C C . THR B 1 5 ? 1.487 -2.625 -14.695 1 98.31 5 THR B C 1
ATOM 916 O O . THR B 1 5 ? 1.895 -3.678 -14.195 1 98.31 5 THR B O 1
ATOM 919 N N . ILE B 1 6 ? 0.177 -2.285 -14.664 1 98.31 6 ILE B N 1
ATOM 920 C CA . ILE B 1 6 ? -0.847 -3.129 -14.062 1 98.31 6 ILE B CA 1
ATOM 921 C C . ILE B 1 6 ? -0.922 -4.461 -14.797 1 98.31 6 ILE B C 1
ATOM 923 O O . ILE B 1 6 ? -1.01 -5.52 -14.172 1 98.31 6 ILE B O 1
ATOM 927 N N . ASP B 1 7 ? -0.881 -4.391 -16.109 1 98.38 7 ASP B N 1
ATOM 928 C CA . ASP B 1 7 ? -0.931 -5.602 -16.922 1 98.38 7 ASP B CA 1
ATOM 929 C C . ASP B 1 7 ? 0.266 -6.504 -16.641 1 98.38 7 ASP B C 1
ATOM 931 O O . ASP B 1 7 ? 0.15 -7.73 -16.688 1 98.38 7 ASP B O 1
ATOM 935 N N . ARG B 1 8 ? 1.391 -5.875 -16.406 1 98.62 8 ARG B N 1
ATOM 936 C CA . ARG B 1 8 ? 2.58 -6.656 -16.094 1 98.62 8 ARG B CA 1
ATOM 937 C C . ARG B 1 8 ? 2.404 -7.402 -14.773 1 98.62 8 ARG B C 1
ATOM 939 O O . ARG B 1 8 ? 2.779 -8.57 -14.656 1 98.62 8 ARG B O 1
ATOM 946 N N . ILE B 1 9 ? 1.859 -6.762 -13.789 1 98.62 9 ILE B N 1
ATOM 947 C CA . ILE B 1 9 ? 1.577 -7.395 -12.5 1 98.62 9 ILE B CA 1
ATOM 948 C C . ILE B 1 9 ? 0.623 -8.57 -12.703 1 98.62 9 ILE B C 1
ATOM 950 O O . ILE B 1 9 ? 0.858 -9.664 -12.188 1 98.62 9 ILE B O 1
ATOM 954 N N . ARG B 1 10 ? -0.439 -8.336 -13.484 1 98.5 10 ARG B N 1
ATOM 955 C CA . ARG B 1 10 ? -1.448 -9.359 -13.734 1 98.5 10 ARG B CA 1
ATOM 956 C C . ARG B 1 10 ? -0.853 -10.547 -14.484 1 98.5 10 ARG B C 1
ATOM 958 O O . ARG B 1 10 ? -1.135 -11.703 -14.164 1 98.5 10 ARG B O 1
ATOM 965 N N . LYS B 1 11 ? -0.067 -10.227 -15.484 1 98.38 11 LYS B N 1
ATOM 966 C CA . LYS B 1 11 ? 0.568 -11.273 -16.281 1 98.38 11 LYS B CA 1
ATOM 967 C C . LYS B 1 11 ? 1.511 -12.117 -15.422 1 98.38 11 LYS B C 1
ATOM 969 O O . LYS B 1 11 ? 1.608 -13.336 -15.609 1 98.38 11 LYS B O 1
ATOM 974 N N . PHE B 1 12 ? 2.279 -11.484 -14.539 1 98.38 12 PHE B N 1
ATOM 975 C CA . PHE B 1 12 ? 3.156 -12.18 -13.602 1 98.38 12 PHE B CA 1
ATOM 976 C C . PHE B 1 12 ? 2.379 -13.219 -12.805 1 98.38 12 PHE B C 1
ATOM 978 O O . PHE B 1 12 ? 2.799 -14.367 -12.695 1 98.38 12 PHE B O 1
ATOM 985 N N . THR B 1 13 ? 1.255 -12.844 -12.25 1 97.75 13 THR B N 1
ATOM 986 C CA . THR B 1 13 ? 0.389 -13.711 -11.461 1 97.75 13 THR B CA 1
ATOM 987 C C . THR B 1 13 ? -0.193 -14.82 -12.328 1 97.75 13 THR B C 1
ATOM 989 O O . THR B 1 13 ? -0.215 -15.984 -11.93 1 97.75 13 THR B O 1
ATOM 992 N N . GLU B 1 14 ? -0.657 -14.406 -13.531 1 98 14 GLU B N 1
ATOM 993 C CA . GLU B 1 14 ? -1.287 -15.344 -14.453 1 98 14 GLU B CA 1
ATOM 994 C C . GLU B 1 14 ? -0.299 -16.422 -14.906 1 98 14 GLU B C 1
ATOM 996 O O . GLU B 1 14 ? -0.61 -17.609 -14.875 1 98 14 GLU B O 1
ATOM 1001 N N . ASP B 1 15 ? 0.882 -16.016 -15.305 1 98.12 15 ASP B N 1
ATOM 1002 C CA . ASP B 1 15 ? 1.89 -16.922 -15.844 1 98.12 15 ASP B CA 1
ATOM 1003 C C . ASP B 1 15 ? 2.291 -17.969 -14.805 1 98.12 15 ASP B C 1
ATOM 1005 O O . ASP B 1 15 ? 2.65 -19.094 -15.156 1 98.12 15 ASP B O 1
ATOM 1009 N N . ARG B 1 16 ? 2.158 -17.641 -13.586 1 97.75 16 ARG B N 1
ATOM 1010 C CA . ARG B 1 16 ? 2.635 -18.531 -12.523 1 97.75 16 ARG B CA 1
ATOM 1011 C C . ARG B 1 16 ? 1.469 -19.203 -11.805 1 97.75 16 ARG B C 1
ATOM 1013 O O . ARG B 1 16 ? 1.666 -19.906 -10.812 1 97.75 16 ARG B O 1
ATOM 1020 N N . ASN B 1 17 ? 0.242 -18.953 -12.289 1 97.31 17 ASN B N 1
ATOM 1021 C CA . ASN B 1 17 ? -0.978 -19.5 -11.711 1 97.31 17 ASN B CA 1
ATOM 1022 C C . ASN B 1 17 ? -1.059 -19.219 -10.211 1 97.31 17 ASN B C 1
ATOM 1024 O O . ASN B 1 17 ? -1.324 -20.125 -9.414 1 97.31 17 ASN B O 1
ATOM 1028 N N . TRP B 1 18 ? -0.809 -18.031 -9.859 1 96.44 18 TRP B N 1
ATOM 1029 C CA . TRP B 1 18 ? -0.691 -17.688 -8.445 1 96.44 18 TRP B CA 1
ATOM 1030 C C . TRP B 1 18 ? -2.02 -17.172 -7.902 1 96.44 18 TRP B C 1
ATOM 1032 O O . TRP B 1 18 ? -2.199 -17.062 -6.684 1 96.44 18 TRP B O 1
ATOM 1042 N N . ASP B 1 19 ? -2.973 -16.875 -8.758 1 95.25 19 ASP B N 1
ATOM 1043 C CA . ASP B 1 19 ? -4.281 -16.391 -8.32 1 95.25 19 ASP B CA 1
ATOM 1044 C C . ASP B 1 19 ? -4.914 -17.359 -7.316 1 95.25 19 ASP B C 1
ATOM 1046 O O . ASP B 1 19 ? -5.648 -16.922 -6.426 1 95.25 19 ASP B O 1
ATOM 1050 N N . GLN B 1 20 ? -4.684 -18.609 -7.48 1 94.94 20 GLN B N 1
ATOM 1051 C CA . GLN B 1 20 ? -5.266 -19.609 -6.602 1 94.94 20 GLN B CA 1
ATOM 1052 C C . GLN B 1 20 ? -4.797 -19.422 -5.164 1 94.94 20 GLN B C 1
ATOM 1054 O O . GLN B 1 20 ? -5.461 -19.875 -4.227 1 94.94 20 GLN B O 1
ATOM 1059 N N . PHE B 1 21 ? -3.627 -18.734 -4.922 1 94.5 21 PHE B N 1
ATOM 1060 C CA . PHE B 1 21 ? -3.088 -18.484 -3.592 1 94.5 21 PHE B CA 1
ATOM 1061 C C . PHE B 1 21 ? -3.461 -17.094 -3.111 1 94.5 21 PHE B C 1
ATOM 1063 O O . PHE B 1 21 ? -3.135 -16.703 -1.986 1 94.5 21 PHE B O 1
ATOM 1070 N N . HIS B 1 22 ? -4.203 -16.312 -3.967 1 95.88 22 HIS B N 1
ATOM 1071 C CA . HIS B 1 22 ? -4.48 -14.906 -3.684 1 95.88 22 HIS B CA 1
ATOM 1072 C C . HIS B 1 22 ? -5.914 -14.719 -3.201 1 95.88 22 HIS B C 1
ATOM 1074 O O . HIS B 1 22 ? -6.723 -14.078 -3.883 1 95.88 22 HIS B O 1
ATOM 1080 N N . SER B 1 23 ? -6.152 -15.219 -1.955 1 97.56 23 SER B N 1
ATOM 1081 C CA . SER B 1 23 ? -7.387 -14.773 -1.314 1 97.56 23 SER B CA 1
ATOM 1082 C C . SER B 1 23 ? -7.254 -13.359 -0.773 1 97.56 23 SER B C 1
ATOM 1084 O O . SER B 1 23 ? -6.145 -12.875 -0.542 1 97.56 23 SER B O 1
ATOM 1086 N N . PRO B 1 24 ? -8.383 -12.719 -0.552 1 98.5 24 PRO B N 1
ATOM 1087 C CA . PRO B 1 24 ? -8.281 -11.367 0.007 1 98.5 24 PRO B CA 1
ATOM 1088 C C . PRO B 1 24 ? -7.52 -11.328 1.328 1 98.5 24 PRO B C 1
ATOM 1090 O O . PRO B 1 24 ? -6.68 -10.453 1.534 1 98.5 24 PRO B O 1
ATOM 1093 N N . ALA B 1 25 ? -7.773 -12.281 2.133 1 98.56 25 ALA B N 1
ATOM 1094 C CA . ALA B 1 25 ? -7.094 -12.352 3.424 1 98.56 25 ALA B CA 1
ATOM 1095 C C . ALA B 1 25 ? -5.594 -12.562 3.242 1 98.56 25 ALA B C 1
ATOM 1097 O O . ALA B 1 25 ? -4.781 -11.938 3.928 1 98.56 25 ALA B O 1
ATOM 1098 N N . ASN B 1 26 ? -5.199 -13.43 2.328 1 98.38 26 ASN B N 1
ATOM 1099 C CA . ASN B 1 26 ? -3.787 -13.695 2.074 1 98.38 26 ASN B CA 1
ATOM 1100 C C . ASN B 1 26 ? -3.082 -12.477 1.486 1 98.38 26 ASN B C 1
ATOM 1102 O O . ASN B 1 26 ? -1.928 -12.203 1.815 1 98.38 26 ASN B O 1
ATOM 1106 N N . LEU B 1 27 ? -3.77 -11.805 0.625 1 98.75 27 LEU B N 1
ATOM 1107 C CA . LEU B 1 27 ? -3.195 -10.594 0.044 1 98.75 27 LEU B CA 1
ATOM 1108 C C . LEU B 1 27 ? -3.029 -9.508 1.103 1 98.75 27 LEU B C 1
ATOM 1110 O O . LEU B 1 27 ? -2.027 -8.789 1.109 1 98.75 27 LEU B O 1
ATOM 1114 N N . ALA B 1 28 ? -4.004 -9.438 2.004 1 98.88 28 ALA B N 1
ATOM 1115 C CA . ALA B 1 28 ? -3.867 -8.5 3.119 1 98.88 28 ALA B CA 1
ATOM 1116 C C . ALA B 1 28 ? -2.662 -8.852 3.986 1 98.88 28 ALA B C 1
ATOM 1118 O O . ALA B 1 28 ? -1.934 -7.961 4.434 1 98.88 28 ALA B O 1
ATOM 1119 N N . LYS B 1 29 ? -2.432 -10.102 4.238 1 98.81 29 LYS B N 1
ATOM 1120 C CA . LYS B 1 29 ? -1.249 -10.547 4.969 1 98.81 29 LYS B CA 1
ATOM 1121 C C . LYS B 1 29 ? 0.032 -10.117 4.262 1 98.81 29 LYS B C 1
ATOM 1123 O O . LYS B 1 29 ? 0.962 -9.617 4.898 1 98.81 29 LYS B O 1
ATOM 1128 N N . SER B 1 30 ? 0.091 -10.336 2.955 1 98.75 30 SER B N 1
ATOM 1129 C CA . SER B 1 30 ? 1.264 -9.961 2.174 1 98.75 30 SER B CA 1
ATOM 1130 C C . SER B 1 30 ? 1.526 -8.461 2.258 1 98.75 30 SER B C 1
ATOM 1132 O O . SER B 1 30 ? 2.676 -8.031 2.375 1 98.75 30 SER B O 1
ATOM 1134 N N . ILE B 1 31 ? 0.446 -7.684 2.205 1 98.94 31 ILE B N 1
ATOM 1135 C CA . ILE B 1 31 ? 0.579 -6.234 2.275 1 98.94 31 ILE B CA 1
ATOM 1136 C C . ILE B 1 31 ? 1.193 -5.832 3.615 1 98.94 31 ILE B C 1
ATOM 1138 O O . ILE B 1 31 ? 2.125 -5.027 3.662 1 98.94 31 ILE B O 1
ATOM 1142 N N . VAL B 1 32 ? 0.756 -6.441 4.719 1 98.88 32 VAL B N 1
ATOM 1143 C CA . VAL B 1 32 ? 1.271 -6.105 6.039 1 98.88 32 VAL B CA 1
ATOM 1144 C C . VAL B 1 32 ? 2.734 -6.531 6.148 1 98.88 32 VAL B C 1
ATOM 1146 O O . VAL B 1 32 ? 3.561 -5.797 6.699 1 98.88 32 VAL B O 1
ATOM 1149 N N . ILE B 1 33 ? 3.064 -7.656 5.645 1 98.81 33 ILE B N 1
ATOM 1150 C CA . ILE B 1 33 ? 4.426 -8.172 5.703 1 98.81 33 ILE B CA 1
ATOM 1151 C C . ILE B 1 33 ? 5.371 -7.23 4.957 1 98.81 33 ILE B C 1
ATOM 1153 O O . ILE B 1 33 ? 6.406 -6.828 5.492 1 98.81 33 ILE B O 1
ATOM 1157 N N . GLU B 1 34 ? 5.008 -6.863 3.744 1 98.88 34 GLU B N 1
ATOM 1158 C CA . GLU B 1 34 ? 5.859 -5.969 2.965 1 98.88 34 GLU B CA 1
ATOM 1159 C C . GLU B 1 34 ? 5.934 -4.582 3.598 1 98.88 34 GLU B C 1
ATOM 1161 O O . GLU B 1 34 ? 6.961 -3.908 3.512 1 98.88 34 GLU B O 1
ATOM 1166 N N . ALA B 1 35 ? 4.801 -4.113 4.172 1 98.94 35 ALA B N 1
ATOM 1167 C CA . ALA B 1 35 ? 4.812 -2.838 4.883 1 98.94 35 ALA B CA 1
ATOM 1168 C C . ALA B 1 35 ? 5.766 -2.881 6.07 1 98.94 35 ALA B C 1
ATOM 1170 O O . ALA B 1 35 ? 6.445 -1.894 6.367 1 98.94 35 ALA B O 1
ATOM 1171 N N . ALA B 1 36 ? 5.781 -4.004 6.762 1 98.81 36 ALA B N 1
ATOM 1172 C CA . ALA B 1 36 ? 6.711 -4.176 7.875 1 98.81 36 ALA B CA 1
ATOM 1173 C C . ALA B 1 36 ? 8.156 -4.164 7.391 1 98.81 36 ALA B C 1
ATOM 1175 O O . ALA B 1 36 ? 9.039 -3.607 8.055 1 98.81 36 ALA B O 1
ATOM 1176 N N . GLU B 1 37 ? 8.398 -4.816 6.234 1 98.88 37 GLU B N 1
ATOM 1177 C CA . GLU B 1 37 ? 9.742 -4.773 5.66 1 98.88 37 GLU B CA 1
ATOM 1178 C C . GLU B 1 37 ? 10.125 -3.352 5.27 1 98.88 37 GLU B C 1
ATOM 1180 O O . GLU B 1 37 ? 11.289 -2.955 5.414 1 98.88 37 GLU B O 1
ATOM 1185 N N . LEU B 1 38 ? 9.188 -2.602 4.754 1 98.88 38 LEU B N 1
ATOM 1186 C CA . LEU B 1 38 ? 9.414 -1.189 4.465 1 98.88 38 LEU B CA 1
ATOM 1187 C C . LEU B 1 38 ? 9.805 -0.431 5.727 1 98.88 38 LEU B C 1
ATOM 1189 O O . LEU B 1 38 ? 10.773 0.335 5.723 1 98.88 38 LEU B O 1
ATOM 1193 N N . LEU B 1 39 ? 9.102 -0.669 6.82 1 98.81 39 LEU B N 1
ATOM 1194 C CA . LEU B 1 39 ? 9.383 0.012 8.078 1 98.81 39 LEU B CA 1
ATOM 1195 C C . LEU B 1 39 ? 10.758 -0.375 8.617 1 98.81 39 LEU B C 1
ATOM 1197 O O . LEU B 1 39 ? 11.445 0.45 9.219 1 98.81 39 LEU B O 1
ATOM 1201 N N . GLU B 1 40 ? 11.094 -1.605 8.398 1 98.75 40 GLU B N 1
ATOM 1202 C CA . GLU B 1 40 ? 12.383 -2.115 8.859 1 98.75 40 GLU B CA 1
ATOM 1203 C C . GLU B 1 40 ? 13.531 -1.291 8.289 1 98.75 40 GLU B C 1
ATOM 1205 O O . GLU B 1 40 ? 14.586 -1.17 8.914 1 98.75 40 GLU B O 1
ATOM 1210 N N . CYS B 1 41 ? 13.375 -0.687 7.113 1 98.5 41 CYS B N 1
ATOM 1211 C CA . CYS B 1 41 ? 14.398 0.14 6.484 1 98.5 41 CYS B CA 1
ATOM 1212 C C . CYS B 1 41 ? 14.758 1.325 7.371 1 98.5 41 CYS B C 1
ATOM 1214 O O . CYS B 1 41 ? 15.844 1.902 7.23 1 98.5 41 CYS B O 1
ATOM 1216 N N . PHE B 1 42 ? 13.836 1.636 8.328 1 98.56 42 PHE B N 1
ATOM 1217 C CA . PHE B 1 42 ? 14.031 2.807 9.18 1 98.56 42 PHE B CA 1
ATOM 1218 C C . PHE B 1 42 ? 14.242 2.395 10.633 1 98.56 42 PHE B C 1
ATOM 1220 O O . PHE B 1 42 ? 14.125 3.219 11.539 1 98.56 42 PHE B O 1
ATOM 1227 N N . GLN B 1 43 ? 14.469 1.139 10.852 1 97.69 43 GLN B N 1
ATOM 1228 C CA . GLN B 1 43 ? 14.539 0.571 12.195 1 97.69 43 GLN B CA 1
ATOM 1229 C C . GLN B 1 43 ? 15.617 1.259 13.023 1 97.69 43 GLN B C 1
ATOM 1231 O O . GLN B 1 43 ? 15.398 1.583 14.188 1 97.69 43 GLN B O 1
ATOM 1236 N N . TRP B 1 44 ? 16.797 1.588 12.398 1 96.75 44 TRP B N 1
ATOM 1237 C CA . TRP B 1 44 ? 17.938 2.055 13.172 1 96.75 44 TRP B CA 1
ATOM 1238 C C . TRP B 1 44 ? 18.141 3.557 12.992 1 96.75 44 TRP B C 1
ATOM 1240 O O . TRP B 1 44 ? 18.766 4.207 13.836 1 96.75 44 TRP B O 1
ATOM 1250 N N . SER B 1 45 ? 17.656 4.105 11.938 1 97.38 45 SER B N 1
ATOM 1251 C CA . SER B 1 45 ? 17.734 5.539 11.672 1 97.38 45 SER B CA 1
ATOM 1252 C C . SER B 1 45 ? 16.594 6.008 10.781 1 97.38 45 SER B C 1
ATOM 1254 O O . SER B 1 45 ? 16.281 5.383 9.766 1 97.38 45 SER B O 1
ATOM 1256 N N . ASP B 1 46 ? 16.047 7.102 11.156 1 96.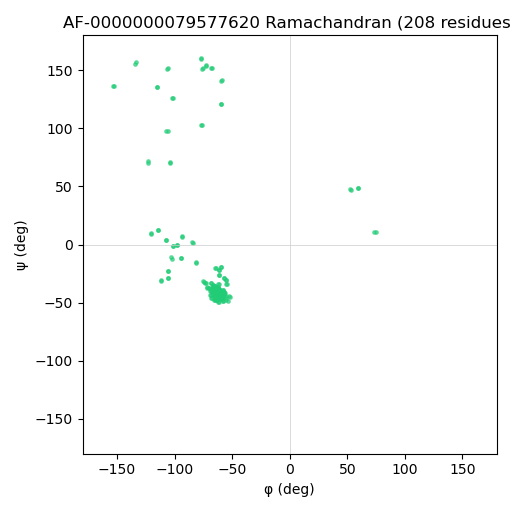75 46 ASP B N 1
ATOM 1257 C CA . ASP B 1 46 ? 14.992 7.703 10.344 1 96.75 46 ASP B CA 1
ATOM 1258 C C . ASP B 1 46 ? 15.578 8.492 9.18 1 96.75 46 ASP B C 1
ATOM 1260 O O . ASP B 1 46 ? 14.867 8.82 8.227 1 96.75 46 ASP B O 1
ATOM 1264 N N . GLU B 1 47 ? 16.844 8.766 9.273 1 95 47 GLU B N 1
ATOM 1265 C CA . GLU B 1 47 ? 17.453 9.672 8.305 1 95 47 GLU B CA 1
ATOM 1266 C C . GLU B 1 47 ? 18.438 8.938 7.398 1 95 47 GLU B C 1
ATOM 1268 O O . GLU B 1 47 ? 18.672 9.344 6.258 1 95 47 GLU B O 1
ATOM 1273 N N . GLU B 1 48 ? 19.016 7.93 7.969 1 96.75 48 GLU B N 1
ATOM 1274 C CA . GLU B 1 48 ? 19.938 7.102 7.203 1 96.75 48 GLU B CA 1
ATOM 1275 C C . GLU B 1 48 ? 19.328 5.742 6.875 1 96.75 48 GLU B C 1
ATOM 1277 O O . GLU B 1 48 ? 19.297 4.848 7.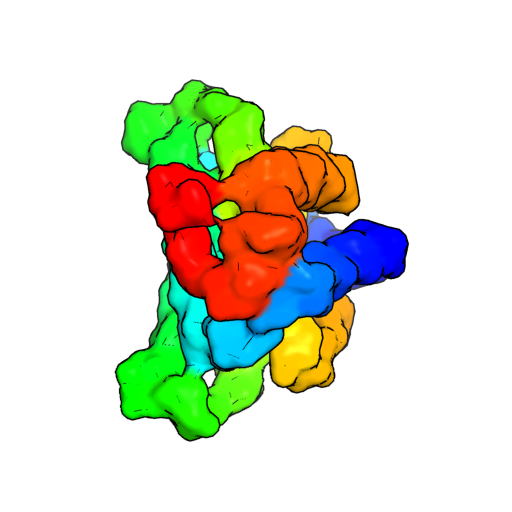719 1 96.75 48 GLU B O 1
ATOM 1282 N N . TYR B 1 49 ? 18.812 5.637 5.723 1 97.31 49 TYR B N 1
ATOM 1283 C CA . TYR B 1 49 ? 18.188 4.391 5.293 1 97.31 49 TYR B CA 1
ATOM 1284 C C . TYR B 1 49 ? 18.641 4.016 3.885 1 97.31 49 TYR B C 1
ATOM 1286 O O . TYR B 1 49 ? 19.156 4.855 3.146 1 97.31 49 TYR B O 1
ATOM 1294 N N . ASP B 1 50 ? 18.547 2.744 3.586 1 97.75 50 ASP B N 1
ATOM 1295 C CA . ASP B 1 50 ? 18.844 2.217 2.258 1 97.75 50 ASP B CA 1
ATOM 1296 C C . ASP B 1 50 ? 17.703 2.5 1.288 1 97.75 50 ASP B C 1
ATOM 1298 O O . ASP B 1 50 ? 16.734 1.747 1.229 1 97.75 50 ASP B O 1
ATOM 1302 N N . LEU B 1 51 ? 17.906 3.482 0.464 1 98.19 51 LEU B N 1
ATOM 1303 C CA . LEU B 1 51 ? 16.844 3.934 -0.442 1 98.19 51 LEU B CA 1
ATOM 1304 C C . LEU B 1 51 ? 16.438 2.816 -1.398 1 98.19 51 LEU B C 1
ATOM 1306 O O . LEU B 1 51 ? 15.266 2.699 -1.756 1 98.19 51 LEU B O 1
ATOM 1310 N N . GLN B 1 52 ? 17.391 2.068 -1.842 1 98.56 52 GLN B N 1
ATOM 1311 C CA . GLN B 1 52 ? 17.078 0.961 -2.738 1 98.56 52 GLN B CA 1
ATOM 1312 C C . GLN B 1 52 ? 16.141 -0.038 -2.068 1 98.56 52 GLN B C 1
ATOM 1314 O O . GLN B 1 52 ? 15.188 -0.508 -2.688 1 98.56 52 GLN B O 1
ATOM 1319 N N . HIS B 1 53 ? 16.391 -0.376 -0.881 1 98.62 53 HIS B N 1
ATOM 1320 C CA . HIS B 1 53 ? 15.531 -1.311 -0.164 1 98.62 53 HIS B CA 1
ATOM 1321 C C . HIS B 1 53 ? 14.156 -0.708 0.09 1 98.62 53 HIS B C 1
ATOM 1323 O O . HIS B 1 53 ? 13.141 -1.413 0.036 1 98.62 53 HIS B O 1
ATOM 1329 N N . VAL B 1 54 ? 14.102 0.597 0.335 1 98.88 54 VAL B N 1
ATOM 1330 C CA . VAL B 1 54 ? 12.828 1.296 0.49 1 98.88 54 VAL B CA 1
ATOM 1331 C C . VAL B 1 54 ? 12.016 1.181 -0.797 1 98.88 54 VAL B C 1
ATOM 1333 O O . VAL B 1 54 ? 10.82 0.868 -0.76 1 98.88 54 VAL B O 1
ATOM 1336 N N . LYS B 1 55 ? 12.688 1.422 -1.905 1 98.88 55 LYS B N 1
ATOM 1337 C CA . LYS B 1 55 ? 12.023 1.31 -3.199 1 98.88 55 LYS B CA 1
ATOM 1338 C C . LYS B 1 55 ? 11.453 -0.089 -3.404 1 98.88 55 LYS B C 1
ATOM 1340 O O . LYS B 1 55 ? 10.312 -0.24 -3.85 1 98.88 55 LYS B O 1
ATOM 1345 N N . GLU B 1 56 ? 12.234 -1.07 -3.041 1 98.88 56 GLU B N 1
ATOM 1346 C CA . GLU B 1 56 ? 11.836 -2.459 -3.25 1 98.88 56 GLU B CA 1
ATOM 1347 C C . GLU B 1 56 ? 10.617 -2.816 -2.406 1 98.88 56 GLU B C 1
ATOM 1349 O O . GLU B 1 56 ? 9.656 -3.402 -2.912 1 98.88 56 GLU B O 1
ATOM 1354 N N . GLU B 1 57 ? 10.648 -2.484 -1.16 1 98.94 57 GLU B N 1
ATOM 1355 C CA . GLU B 1 57 ? 9.555 -2.861 -0.266 1 98.94 57 GLU B CA 1
ATOM 1356 C C . GLU B 1 57 ? 8.297 -2.053 -0.56 1 98.94 57 GLU B C 1
ATOM 1358 O O . GLU B 1 57 ? 7.18 -2.564 -0.437 1 98.94 57 GLU B O 1
ATOM 1363 N N . LEU B 1 58 ? 8.477 -0.75 -0.91 1 98.94 58 LEU B N 1
ATOM 1364 C CA . LEU B 1 58 ? 7.324 0.056 -1.295 1 98.94 58 LEU B CA 1
ATOM 1365 C C . LEU B 1 58 ? 6.68 -0.49 -2.564 1 98.94 58 LEU B C 1
ATOM 1367 O O . LEU B 1 58 ? 5.449 -0.538 -2.668 1 98.94 58 LEU B O 1
ATOM 1371 N N . ALA B 1 59 ? 7.508 -0.887 -3.508 1 98.94 59 ALA B N 1
ATOM 1372 C CA . ALA B 1 59 ? 6.996 -1.516 -4.723 1 98.94 59 ALA B CA 1
ATOM 1373 C C . ALA B 1 59 ? 6.191 -2.77 -4.391 1 98.94 59 ALA B C 1
ATOM 1375 O O . ALA B 1 59 ? 5.121 -2.996 -4.961 1 98.94 59 ALA B O 1
ATOM 1376 N N . ASP B 1 60 ? 6.668 -3.582 -3.439 1 98.94 60 ASP B N 1
ATOM 1377 C CA . ASP B 1 60 ? 5.965 -4.801 -3.055 1 98.94 60 ASP B CA 1
ATOM 1378 C C . ASP B 1 60 ? 4.609 -4.477 -2.428 1 98.94 60 ASP B C 1
ATOM 1380 O O . ASP B 1 60 ? 3.617 -5.16 -2.695 1 98.94 60 ASP B O 1
ATOM 1384 N N . VAL B 1 61 ? 4.566 -3.443 -1.601 1 98.94 61 VAL B N 1
ATOM 1385 C CA . VAL B 1 61 ? 3.301 -3.006 -1.02 1 98.94 61 VAL B CA 1
ATOM 1386 C C . VAL B 1 61 ? 2.316 -2.65 -2.131 1 98.94 61 VAL B C 1
ATOM 1388 O O . VAL B 1 61 ? 1.156 -3.07 -2.098 1 98.94 61 VAL B O 1
ATOM 1391 N N . LEU B 1 62 ? 2.764 -1.932 -3.117 1 98.94 62 LEU B N 1
ATOM 1392 C CA . LEU B 1 62 ? 1.905 -1.468 -4.203 1 98.94 62 LEU B CA 1
ATOM 1393 C C . LEU B 1 62 ? 1.469 -2.631 -5.086 1 98.94 62 LEU B C 1
ATOM 1395 O O . LEU B 1 62 ? 0.32 -2.682 -5.531 1 98.94 62 LEU B O 1
ATOM 1399 N N . VAL B 1 63 ? 2.346 -3.59 -5.328 1 98.88 63 VAL B N 1
ATOM 1400 C CA . VAL B 1 63 ? 2.033 -4.746 -6.16 1 98.88 63 VAL B CA 1
ATOM 1401 C C . VAL B 1 63 ? 0.953 -5.59 -5.488 1 98.88 63 VAL B C 1
ATOM 1403 O O . VAL B 1 63 ? -0.048 -5.945 -6.117 1 98.88 63 VAL B O 1
ATOM 1406 N N . TYR B 1 64 ? 1.102 -5.875 -4.203 1 98.88 64 TYR B N 1
ATOM 1407 C CA . TYR B 1 64 ? 0.104 -6.684 -3.51 1 98.88 64 TYR B CA 1
ATOM 1408 C C . TYR B 1 64 ? -1.208 -5.922 -3.365 1 98.88 64 TYR B C 1
ATOM 1410 O O . TYR B 1 64 ? -2.287 -6.52 -3.395 1 98.88 64 TYR B O 1
ATOM 1418 N N . SER B 1 65 ? -1.122 -4.582 -3.201 1 98.94 65 SER B N 1
ATOM 1419 C CA . SER B 1 65 ? -2.342 -3.781 -3.188 1 98.94 65 SER B CA 1
ATOM 1420 C C . SER B 1 65 ? -3.086 -3.885 -4.516 1 98.94 65 SER B C 1
ATOM 1422 O O . SER B 1 65 ? -4.312 -3.998 -4.535 1 98.94 65 SER B O 1
ATOM 1424 N N . GLN B 1 66 ? -2.342 -3.861 -5.586 1 98.81 66 GLN B N 1
ATOM 1425 C CA . GLN B 1 66 ? -2.959 -4.016 -6.902 1 98.81 66 GLN B CA 1
ATOM 1426 C C . GLN B 1 66 ? -3.6 -5.395 -7.051 1 98.81 66 GLN B C 1
ATOM 1428 O O . GLN B 1 66 ? -4.691 -5.52 -7.609 1 98.81 66 GLN B O 1
ATOM 1433 N N . ASN B 1 67 ? -2.924 -6.445 -6.57 1 98.75 67 ASN B N 1
ATOM 1434 C CA . ASN B 1 67 ? -3.494 -7.789 -6.598 1 98.75 67 ASN B CA 1
ATOM 1435 C C . ASN B 1 67 ? -4.805 -7.859 -5.82 1 98.75 67 ASN B C 1
ATOM 1437 O O . ASN B 1 67 ? -5.754 -8.516 -6.258 1 98.75 67 ASN B O 1
ATOM 1441 N N . LEU B 1 68 ? -4.859 -7.188 -4.695 1 98.88 68 LEU B N 1
ATOM 1442 C CA . LEU B 1 68 ? -6.07 -7.195 -3.883 1 98.88 68 LEU B CA 1
ATOM 1443 C C . LEU B 1 68 ? -7.195 -6.441 -4.582 1 98.88 68 LEU B C 1
ATOM 1445 O O . LEU B 1 68 ? -8.352 -6.879 -4.562 1 98.88 68 LEU B O 1
ATOM 1449 N N . LEU B 1 69 ? -6.879 -5.25 -5.172 1 98.75 69 LEU B N 1
ATOM 1450 C CA . LEU B 1 69 ? -7.859 -4.52 -5.965 1 98.75 69 LEU B CA 1
ATOM 1451 C C . LEU B 1 69 ? -8.477 -5.418 -7.031 1 98.75 69 LEU B C 1
ATOM 1453 O O . LEU B 1 69 ? -9.695 -5.457 -7.188 1 98.75 69 LEU B O 1
ATOM 1457 N N . ASP B 1 70 ? -7.641 -6.145 -7.684 1 98.44 70 ASP B N 1
ATOM 1458 C CA . ASP B 1 70 ? -8.109 -7.031 -8.742 1 98.44 70 ASP B CA 1
ATOM 1459 C C . ASP B 1 70 ? -8.977 -8.148 -8.18 1 98.44 70 ASP B C 1
ATOM 1461 O O . ASP B 1 70 ? -10.039 -8.453 -8.734 1 98.44 70 ASP B O 1
ATOM 1465 N N . LYS B 1 71 ? -8.531 -8.719 -7.078 1 98.38 71 LYS B N 1
ATOM 1466 C CA . LYS B 1 71 ? -9.234 -9.844 -6.473 1 98.38 71 LYS B CA 1
ATOM 1467 C C . LYS B 1 71 ? -10.648 -9.445 -6.051 1 98.38 71 LYS B C 1
ATOM 1469 O O . LYS B 1 71 ? -11.578 -10.242 -6.156 1 98.38 71 LYS B O 1
ATOM 1474 N N . LEU B 1 72 ? -10.766 -8.219 -5.637 1 98.5 72 LEU B N 1
ATOM 1475 C CA . LEU B 1 72 ? -12.039 -7.738 -5.105 1 98.5 72 LEU B CA 1
ATOM 1476 C C . LEU B 1 72 ? -12.781 -6.91 -6.145 1 98.5 72 LEU B C 1
ATOM 1478 O O . LEU B 1 72 ? -13.852 -6.359 -5.855 1 98.5 72 LEU B O 1
ATOM 1482 N N . GLU B 1 73 ? -12.188 -6.727 -7.32 1 98.25 73 GLU B N 1
ATOM 1483 C CA . GLU B 1 73 ? -12.766 -5.961 -8.422 1 98.25 73 GLU B CA 1
ATOM 1484 C C . GLU B 1 73 ? -13.047 -4.52 -8 1 98.25 73 GLU B C 1
ATOM 1486 O O . GLU B 1 73 ? -14.148 -4.012 -8.211 1 98.25 73 GLU B O 1
ATOM 1491 N N . LEU B 1 74 ? -12.055 -3.982 -7.422 1 98.62 74 LEU B N 1
ATOM 1492 C CA . LEU B 1 74 ? -12.125 -2.596 -6.98 1 98.62 74 LEU B CA 1
ATOM 1493 C C . LEU B 1 74 ? -11.305 -1.69 -7.891 1 98.62 74 LEU B C 1
ATOM 1495 O O . LEU B 1 74 ? -10.344 -2.143 -8.516 1 98.62 74 LEU B O 1
ATOM 1499 N N . ASP B 1 75 ? -11.727 -0.473 -7.969 1 98.31 75 ASP B N 1
ATOM 1500 C CA . ASP B 1 75 ? -11 0.578 -8.672 1 98.31 75 ASP B CA 1
ATOM 1501 C C . ASP B 1 75 ? -10.266 1.488 -7.691 1 98.31 75 ASP B C 1
ATOM 1503 O O . ASP B 1 75 ? -10.883 2.051 -6.781 1 98.31 75 ASP B O 1
ATOM 1507 N N . ALA B 1 76 ? -8.992 1.638 -7.895 1 98.44 76 ALA B N 1
ATOM 1508 C CA . ALA B 1 76 ? -8.156 2.387 -6.961 1 98.44 76 ALA B CA 1
ATOM 1509 C C . ALA B 1 76 ? -8.648 3.826 -6.824 1 98.44 76 ALA B C 1
ATOM 1511 O O . ALA B 1 76 ? -8.742 4.355 -5.711 1 98.44 76 ALA B O 1
ATOM 1512 N N . ASP B 1 77 ? -8.93 4.492 -7.965 1 98.69 77 ASP B N 1
ATOM 1513 C CA . ASP B 1 77 ? -9.367 5.883 -7.914 1 98.69 77 ASP B CA 1
ATOM 1514 C C . ASP B 1 77 ? -10.68 6.02 -7.145 1 98.69 77 ASP B C 1
ATOM 1516 O O . ASP B 1 77 ? -10.859 6.969 -6.375 1 98.69 77 ASP B O 1
ATOM 1520 N N . GLU B 1 78 ? -11.555 5.082 -7.352 1 98.69 78 GLU B N 1
ATOM 1521 C CA . GLU B 1 78 ? -12.852 5.133 -6.68 1 98.69 78 GLU B 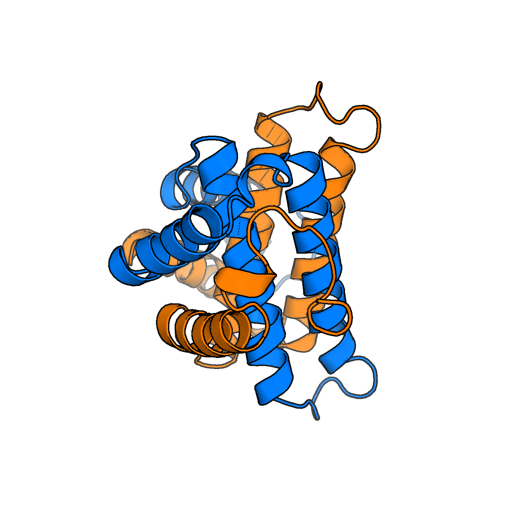CA 1
ATOM 1522 C C . GLU B 1 78 ? -12.695 5.016 -5.168 1 98.69 78 GLU B C 1
ATOM 1524 O O . GLU B 1 78 ? -13.25 5.82 -4.418 1 98.69 78 GLU B O 1
ATOM 1529 N N . ILE B 1 79 ? -11.914 4.062 -4.703 1 98.75 79 ILE B N 1
ATOM 1530 C CA . ILE B 1 79 ? -11.844 3.848 -3.26 1 98.75 79 ILE B CA 1
ATOM 1531 C C . ILE B 1 79 ? -11.023 4.957 -2.609 1 98.75 79 ILE B C 1
ATOM 1533 O O . ILE B 1 79 ? -11.305 5.367 -1.482 1 98.75 79 ILE B O 1
ATOM 1537 N N . ILE B 1 80 ? -10.031 5.484 -3.289 1 98.81 80 ILE B N 1
ATOM 1538 C CA . ILE B 1 80 ? -9.219 6.578 -2.756 1 98.81 80 ILE B CA 1
ATOM 1539 C C . ILE B 1 80 ? -10.07 7.844 -2.652 1 98.81 80 ILE B C 1
ATOM 1541 O O . ILE B 1 80 ? -10.055 8.523 -1.621 1 98.81 80 ILE B O 1
ATOM 1545 N N . ASN B 1 81 ? -10.82 8.141 -3.715 1 98.75 81 ASN B N 1
ATOM 1546 C CA . ASN B 1 81 ? -11.648 9.344 -3.67 1 98.75 81 ASN B CA 1
ATOM 1547 C C . ASN B 1 81 ? -12.734 9.242 -2.6 1 98.75 81 ASN B C 1
ATOM 1549 O O . ASN B 1 81 ? -13.078 10.234 -1.956 1 98.75 81 ASN B O 1
ATOM 1553 N N . MET B 1 82 ? -13.273 8.023 -2.439 1 98.75 82 MET B N 1
ATOM 1554 C CA . MET B 1 82 ? -14.195 7.781 -1.333 1 98.75 82 MET B CA 1
ATOM 1555 C C . MET B 1 82 ? -13.531 8.086 0.006 1 98.75 82 MET B C 1
ATOM 1557 O O . MET B 1 82 ? -14.094 8.805 0.833 1 98.75 82 MET B O 1
ATOM 1561 N N . LYS B 1 83 ? -12.359 7.582 0.212 1 98.69 83 LYS B N 1
ATOM 1562 C CA . LYS B 1 83 ? -11.648 7.77 1.475 1 98.69 83 LYS B CA 1
ATOM 1563 C C . LYS B 1 83 ? -11.242 9.227 1.669 1 98.69 83 LYS B C 1
ATOM 1565 O O . LYS B 1 83 ? -11.273 9.742 2.789 1 98.69 83 LYS B O 1
ATOM 1570 N N . MET B 1 84 ? -10.844 9.875 0.607 1 98.5 84 MET B N 1
ATOM 1571 C CA . MET B 1 84 ? -10.469 11.281 0.677 1 98.5 84 MET B CA 1
ATOM 1572 C C . MET B 1 84 ? -11.648 12.133 1.123 1 98.5 84 MET B C 1
ATOM 1574 O O . MET B 1 84 ? -11.484 13.078 1.901 1 98.5 84 MET B O 1
ATOM 1578 N N . SER B 1 85 ? -12.805 11.859 0.577 1 98.62 85 SER B N 1
ATOM 1579 C CA . SER B 1 85 ? -14 12.57 1.028 1 98.62 85 SER B CA 1
ATOM 1580 C C . SER B 1 85 ? -14.219 12.398 2.527 1 98.62 85 SER B C 1
ATOM 1582 O O . SER B 1 85 ? -14.555 13.352 3.229 1 98.62 85 SER B O 1
ATOM 1584 N N . GLN B 1 86 ? -14.039 11.211 3.002 1 98.38 86 GLN B N 1
ATOM 1585 C CA . GLN B 1 86 ? -14.172 10.938 4.43 1 98.38 86 GLN B CA 1
ATOM 1586 C C . GLN B 1 86 ? -13.125 11.695 5.234 1 98.38 86 GLN B C 1
ATOM 1588 O O . GLN B 1 86 ? -13.445 12.281 6.273 1 98.38 86 GLN B O 1
ATOM 1593 N N . ASN B 1 87 ? -11.867 11.695 4.762 1 97.75 87 ASN B N 1
ATOM 1594 C CA . ASN B 1 87 ? -10.773 12.375 5.449 1 97.75 87 ASN B CA 1
ATOM 1595 C C . ASN B 1 87 ? -10.984 13.883 5.477 1 97.75 87 ASN B C 1
ATOM 1597 O O . ASN B 1 87 ? -10.688 14.539 6.48 1 97.75 87 ASN B O 1
ATOM 1601 N N . GLU B 1 88 ? -11.422 14.398 4.363 1 97.56 88 GLU B N 1
ATOM 1602 C CA . GLU B 1 88 ? -11.695 15.836 4.289 1 97.56 88 GLU B CA 1
ATOM 1603 C C . GLU B 1 88 ? -12.773 16.234 5.285 1 97.56 88 GLU B C 1
ATOM 1605 O O . GLU B 1 88 ? -12.703 17.312 5.887 1 97.56 88 GLU B O 1
ATOM 1610 N N . ALA B 1 89 ? -13.781 15.391 5.438 1 97.38 89 ALA B N 1
ATOM 1611 C CA . ALA B 1 89 ? -14.844 15.656 6.402 1 97.38 89 ALA B CA 1
ATOM 1612 C C . ALA B 1 89 ? -14.328 15.555 7.836 1 97.38 89 ALA B C 1
ATOM 1614 O O . ALA B 1 89 ? -14.711 16.344 8.695 1 97.38 89 ALA B O 1
ATOM 1615 N N . LYS B 1 90 ? -13.477 14.602 8.125 1 96.62 90 LYS B N 1
ATOM 1616 C CA . LYS B 1 90 ? -12.938 14.352 9.461 1 96.62 90 LYS B CA 1
ATOM 1617 C C . LYS B 1 90 ? -11.914 15.414 9.852 1 96.62 90 LYS B C 1
ATOM 1619 O O . LYS B 1 90 ? -11.773 15.75 11.023 1 96.62 90 LYS B O 1
ATOM 1624 N N . TYR B 1 91 ? -11.18 15.898 8.812 1 96.94 91 TYR B N 1
ATOM 1625 C CA . TYR B 1 91 ? -10.094 16.844 9.055 1 96.94 91 TYR B CA 1
ATOM 1626 C C . TYR B 1 91 ? -10.305 18.125 8.273 1 96.94 91 TYR B C 1
ATOM 1628 O O . TYR B 1 91 ? -9.516 18.453 7.383 1 96.94 91 TYR B O 1
ATOM 1636 N N . PRO B 1 92 ? -11.289 18.875 8.742 1 96.81 92 PRO B N 1
ATOM 1637 C CA . PRO B 1 92 ? -11.477 20.172 8.094 1 96.81 92 PRO B CA 1
ATOM 1638 C C . PRO B 1 92 ? -10.242 21.078 8.188 1 96.81 92 PRO B C 1
ATOM 1640 O O . PRO B 1 92 ? -9.555 21.078 9.211 1 96.81 92 PRO B O 1
ATOM 1643 N N . VAL B 1 93 ? -10.008 21.766 7.09 1 96.38 93 VAL B N 1
ATOM 1644 C CA . VAL B 1 93 ? -8.781 22.547 6.969 1 96.38 93 VAL B CA 1
ATOM 1645 C C . VAL B 1 93 ? -8.664 23.516 8.148 1 96.38 93 VAL B C 1
ATOM 1647 O O . VAL B 1 93 ? -7.602 23.625 8.766 1 96.38 93 VAL B O 1
ATOM 1650 N N . ASP B 1 94 ? -9.703 24.156 8.484 1 95.62 94 ASP B N 1
ATOM 1651 C CA . ASP B 1 94 ? -9.688 25.203 9.5 1 95.62 94 ASP B CA 1
ATOM 1652 C C . ASP B 1 94 ? -9.344 24.641 10.875 1 95.62 94 ASP B C 1
ATOM 1654 O O . ASP B 1 94 ? -8.828 25.359 11.734 1 95.62 94 ASP B O 1
ATOM 1658 N N . LYS B 1 95 ? -9.516 23.359 11.047 1 95.5 95 LYS B N 1
ATOM 1659 C CA . LYS B 1 95 ? -9.258 22.75 12.352 1 95.5 95 LYS B CA 1
ATOM 1660 C C . LYS B 1 95 ? -7.961 21.953 12.336 1 95.5 95 LYS B C 1
ATOM 1662 O O . LYS B 1 95 ? -7.301 21.797 13.367 1 95.5 95 LYS B O 1
ATOM 1667 N N . ALA B 1 96 ? -7.613 21.438 11.188 1 94.75 96 ALA B N 1
ATOM 1668 C CA . ALA B 1 96 ? -6.555 20.438 11.133 1 94.75 96 ALA B CA 1
ATOM 1669 C C . ALA B 1 96 ? -5.246 21.047 10.633 1 94.75 96 ALA B C 1
ATOM 1671 O O . ALA B 1 96 ? -4.184 20.438 10.742 1 94.75 96 ALA B O 1
ATOM 1672 N N . LYS B 1 97 ? -5.301 22.234 10.148 1 95.5 97 LYS B N 1
ATOM 1673 C CA . LYS B 1 97 ? -4.105 22.828 9.547 1 95.5 97 LYS B CA 1
ATOM 1674 C C . LYS B 1 97 ? -2.967 22.906 10.562 1 95.5 97 LYS B C 1
ATOM 1676 O O . LYS B 1 97 ? -3.123 23.484 11.633 1 95.5 97 LYS B O 1
ATOM 1681 N N . GLY B 1 98 ? -1.937 22.281 10.219 1 94.31 98 GLY B N 1
ATOM 1682 C CA . GLY B 1 98 ? -0.736 22.328 11.039 1 94.31 98 GLY B CA 1
ATOM 1683 C C . GLY B 1 98 ? -0.852 21.516 12.312 1 94.31 98 GLY B C 1
ATOM 1684 O O . GLY B 1 98 ? -0.028 21.656 13.219 1 94.31 98 GLY B O 1
ATOM 1685 N N . SER B 1 99 ? -1.891 20.734 12.383 1 92.88 99 SER B N 1
ATOM 1686 C CA . SER B 1 99 ? -2.109 19.938 13.594 1 92.88 99 SER B CA 1
ATOM 1687 C C . SER B 1 99 ? -2.016 18.453 13.297 1 92.88 99 SER B C 1
ATOM 1689 O O . SER B 1 99 ? -2.578 17.969 12.312 1 92.88 99 SER B O 1
ATOM 1691 N N . ALA B 1 100 ? -1.287 17.703 14.188 1 89.75 100 ALA B N 1
ATOM 1692 C CA . ALA B 1 100 ? -1.179 16.266 14.047 1 89.75 100 ALA B CA 1
ATOM 1693 C C . ALA B 1 100 ? -2.244 15.547 14.875 1 89.75 100 ALA B C 1
ATOM 1695 O O . ALA B 1 100 ? -2.258 14.312 14.961 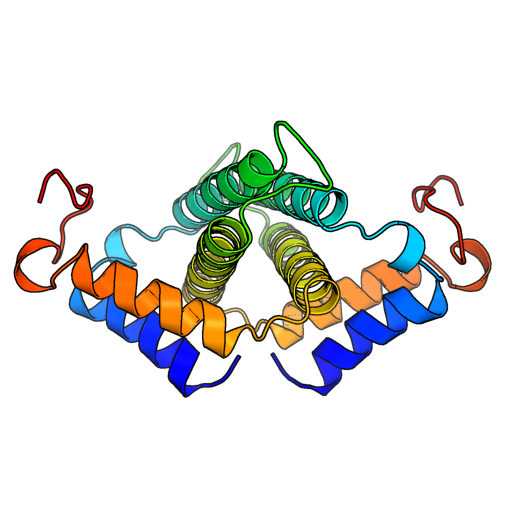1 89.75 100 ALA B O 1
ATOM 1696 N N . ALA B 1 101 ? -3.096 16.297 15.406 1 90.25 101 ALA B N 1
ATOM 1697 C CA . ALA B 1 101 ? -4.117 15.734 16.281 1 90.25 101 ALA B CA 1
ATOM 1698 C C . ALA B 1 101 ? -5.094 14.867 15.484 1 90.25 101 ALA B C 1
ATOM 1700 O O . ALA B 1 101 ? -5.371 15.148 14.32 1 90.25 101 ALA B O 1
ATOM 1701 N N . LYS B 1 102 ? -5.637 13.883 16.25 1 91 102 LYS B N 1
ATOM 1702 C CA . LYS B 1 102 ? -6.695 13.07 15.664 1 91 102 LYS B CA 1
ATOM 1703 C C . LYS B 1 102 ? -7.992 13.859 15.547 1 91 102 LYS B C 1
ATOM 1705 O O . LYS B 1 102 ? -8.227 14.797 16.312 1 91 102 LYS B O 1
ATOM 1710 N N . TYR B 1 103 ? -8.734 13.352 14.547 1 90.81 103 TYR B N 1
ATOM 1711 C CA . TYR B 1 103 ? -9.938 14.086 14.18 1 90.81 103 TYR B CA 1
ATOM 1712 C C 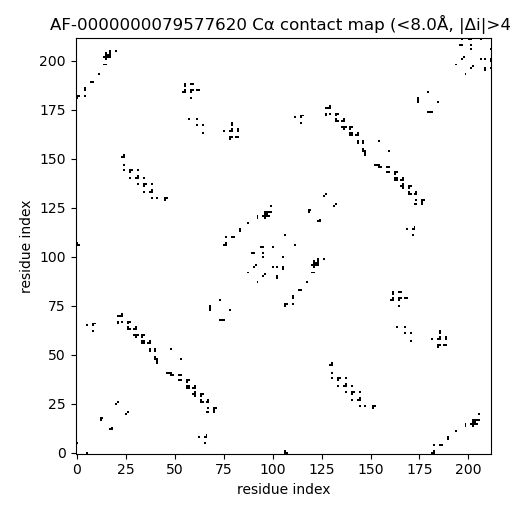. TYR B 1 103 ? -10.844 14.289 15.391 1 90.81 103 TYR B C 1
ATOM 1714 O O . TYR B 1 103 ? -11.586 15.273 15.469 1 90.81 103 TYR B O 1
ATOM 1722 N N . ASP B 1 104 ? -10.828 13.375 16.328 1 90.25 104 ASP B N 1
ATOM 1723 C CA . ASP B 1 104 ? -11.719 13.484 17.469 1 90.25 104 ASP B CA 1
ATOM 1724 C C . ASP B 1 104 ? -11.117 14.367 18.562 1 90.25 104 ASP B C 1
ATOM 1726 O O . ASP B 1 104 ? -11.727 14.578 19.609 1 90.25 104 ASP B O 1
ATOM 1730 N N . GLN B 1 105 ? -10.023 14.867 18.297 1 91.19 105 GLN B N 1
ATOM 1731 C CA . GLN B 1 105 ? -9.352 15.758 19.234 1 91.19 105 GLN B CA 1
ATOM 1732 C C . GLN B 1 105 ? -9.109 17.125 18.609 1 91.19 105 GLN B C 1
ATOM 1734 O O . GLN B 1 105 ? -8.344 17.938 19.141 1 91.19 105 GLN B O 1
ATOM 1739 N N . LEU B 1 106 ? -9.648 17.391 17.484 1 87.19 106 LEU B N 1
ATOM 1740 C CA . LEU B 1 106 ? -9.484 18.656 16.797 1 87.19 106 LEU B CA 1
ATOM 1741 C C . LEU B 1 106 ? -10.453 19.703 17.328 1 87.19 106 LEU B C 1
ATOM 1743 O O . LEU B 1 106 ? -11.531 19.375 17.812 1 87.19 106 LEU B O 1
#